Protein AF-A0A520QSL4-F1 (afdb_monomer)

Nearest PDB structures (foldseek):
  7kcz-assembly1_C  TM=4.697E-01  e=5.296E-01  Macaca mulatta
  8k7r-assembly1_A  TM=4.694E-01  e=1.885E+00  Homo sapiens

Foldseek 3Di:
DDDDDDDDDDDDDPPPPDPPPPPCPLLVVLVVCVVVVVLVVSLVSLVVVLLVLEAELQSQLVSLLSNLLSCLVPHLVSSQLSPLLSQQSPVPDDRDCSSPPNDHDPFLNHWFWDWFPLDPFIKTAIPRHRPQQFFWKWKFFDVDIDIDGDPRDIDTHGDDPRRPPIKIFTAGPSNHTRDIDTDDDPDDPDPDPDPDPPPDPDDDDDDDDDDDPPPDPCVCVVVVVVPPDDDDDPDDDDRDDGDDDDDPDDD

Radius of gyration: 27.86 Å; Cα contacts (8 Å, |Δi|>4): 329; chains: 1; bounding box: 76×44×96 Å

Sequence (251 aa):
MRVGALAALLLALPLAAAPARAQHDPIGDAEAAFAEGRHEDAEGLYRQALESGRLAPPGLARVYLRLAELAALGSTGDAARLLGFALALDPALDVPASLGPVEPPTRGVRVVLEVSDDDAPIGVRVADAPDTLVRVLEVRGRGFERTLSWDGEPREVDPPADARPIEVRALDTHGNLVAQAGRLAPEEPAPAPTPDPDLTPEPEEPAEEGTPAIESPWFWVGVGLVVVGVAVAVAFSASGTRYVLDAPVIR

Solvent-accessible surface area (backbone atoms only — not comparable to full-atom values): 15555 Å² total; per-residue (Å²): 135,84,89,89,77,90,81,82,84,77,82,80,74,80,80,74,76,70,74,71,78,70,76,80,49,53,62,59,57,15,51,51,30,43,76,72,66,40,52,70,62,14,52,54,33,42,51,51,44,50,65,63,26,74,34,47,33,74,57,45,16,52,46,29,39,52,51,11,42,60,30,41,76,81,38,54,68,60,13,24,54,28,38,27,52,11,29,19,51,38,70,83,62,83,80,61,76,82,39,63,89,52,59,73,58,95,66,22,65,39,60,41,76,46,74,46,72,85,51,87,55,27,39,39,38,73,42,50,55,46,87,75,54,55,32,32,36,39,40,37,30,53,99,39,77,48,79,43,82,46,86,80,67,75,44,77,44,78,74,62,92,73,16,63,55,54,24,40,37,35,14,24,88,48,51,22,42,60,45,75,40,73,60,64,76,77,76,74,73,74,77,73,78,75,78,67,91,80,70,72,78,75,83,77,79,81,81,78,92,70,76,79,87,80,80,48,86,62,59,56,60,64,58,55,62,74,73,71,80,78,84,86,82,85,82,83,91,66,89,74,77,85,90,76,87,82,76,86,82,81,127

Mean predicted aligned error: 16.79 Å

Structure (mmCIF, N/CA/C/O backbone):
data_AF-A0A520QSL4-F1
#
_entry.id   AF-A0A520QSL4-F1
#
loop_
_atom_site.group_PDB
_atom_site.id
_atom_site.type_symbol
_atom_site.label_atom_id
_atom_site.label_alt_id
_atom_site.label_comp_id
_atom_site.label_asym_id
_atom_site.label_entity_id
_atom_site.label_seq_id
_atom_site.pdbx_PDB_ins_code
_atom_site.Cartn_x
_atom_site.Cartn_y
_atom_site.Cartn_z
_atom_site.occupancy
_atom_site.B_iso_or_equiv
_atom_site.auth_seq_id
_atom_site.auth_comp_id
_atom_site.auth_asym_id
_atom_site.auth_atom_id
_atom_site.pdbx_PDB_model_num
ATOM 1 N N . MET A 1 1 ? -36.390 -29.627 -69.469 1.00 37.47 1 MET A N 1
ATOM 2 C CA . MET A 1 1 ? -35.047 -30.080 -69.035 1.00 37.47 1 MET A CA 1
ATOM 3 C C . MET A 1 1 ? -34.219 -28.856 -68.653 1.00 37.47 1 MET A C 1
ATOM 5 O O . MET A 1 1 ? -34.189 -27.946 -69.468 1.00 37.47 1 MET A O 1
ATOM 9 N N . ARG A 1 2 ? -33.546 -28.901 -67.480 1.00 34.38 2 ARG A N 1
ATOM 10 C CA . ARG A 1 2 ? -32.635 -27.894 -66.853 1.00 34.38 2 ARG A CA 1
ATOM 11 C C . ARG A 1 2 ? -33.381 -26.685 -66.246 1.00 34.38 2 ARG A C 1
ATOM 13 O O . ARG A 1 2 ? -33.944 -25.913 -67.000 1.00 34.38 2 ARG A O 1
ATOM 20 N N . VAL A 1 3 ? -33.666 -26.576 -64.939 1.00 37.75 3 VAL A N 1
ATOM 21 C CA . VAL A 1 3 ? -32.860 -26.559 -63.684 1.00 37.75 3 VAL A CA 1
ATOM 22 C C . VAL A 1 3 ? -31.854 -25.402 -63.601 1.00 37.75 3 VAL A C 1
ATOM 24 O O . VAL A 1 3 ? -30.920 -25.357 -64.394 1.00 37.75 3 VAL A O 1
ATOM 27 N N . GLY A 1 4 ? -32.021 -24.570 -62.559 1.00 32.19 4 GLY A N 1
ATOM 28 C CA . GLY A 1 4 ? -31.004 -23.696 -61.951 1.00 32.19 4 GLY A CA 1
ATOM 29 C C . GLY A 1 4 ? -31.289 -22.196 -62.101 1.00 32.19 4 GLY A C 1
ATOM 30 O O . GLY A 1 4 ? -31.599 -21.754 -63.195 1.00 32.19 4 GLY A O 1
ATOM 31 N N . ALA A 1 5 ? -31.169 -21.325 -61.102 1.00 37.09 5 ALA A N 1
ATOM 32 C CA . ALA A 1 5 ? -31.056 -21.418 -59.646 1.00 37.09 5 ALA A CA 1
ATOM 33 C C . ALA A 1 5 ? -31.232 -19.979 -59.109 1.00 37.09 5 ALA A C 1
ATOM 35 O O . ALA A 1 5 ? -30.857 -19.019 -59.782 1.00 37.09 5 ALA A O 1
ATOM 36 N N . LEU A 1 6 ? -31.802 -19.848 -57.907 1.00 40.06 6 LEU A N 1
ATOM 37 C CA . LEU A 1 6 ? -31.852 -18.619 -57.109 1.00 40.06 6 LEU A CA 1
ATOM 38 C C . LEU A 1 6 ? -30.446 -18.040 -56.876 1.00 40.06 6 LEU A C 1
ATOM 40 O O . LEU A 1 6 ? -29.522 -18.787 -56.566 1.00 40.06 6 LEU A O 1
ATOM 44 N N . ALA A 1 7 ? -30.336 -16.712 -56.859 1.00 37.09 7 ALA A N 1
ATOM 45 C CA . ALA A 1 7 ? -29.275 -16.011 -56.140 1.00 37.09 7 ALA A CA 1
ATOM 46 C C . ALA A 1 7 ? -29.846 -14.718 -55.537 1.00 37.09 7 ALA A C 1
ATOM 48 O O . ALA A 1 7 ? -29.717 -13.631 -56.095 1.00 37.09 7 ALA A O 1
ATOM 49 N N . ALA A 1 8 ? -30.534 -14.860 -54.401 1.00 42.25 8 ALA A N 1
ATOM 50 C CA . ALA A 1 8 ? -30.805 -13.748 -53.501 1.00 42.25 8 ALA A CA 1
ATOM 51 C C . ALA A 1 8 ? -29.520 -13.478 -52.708 1.00 42.25 8 ALA A C 1
ATOM 53 O O . ALA A 1 8 ? -29.087 -14.298 -51.900 1.00 42.25 8 ALA A O 1
ATOM 54 N N . LEU A 1 9 ? -28.880 -12.349 -53.000 1.00 35.97 9 LEU A N 1
ATOM 55 C CA . LEU A 1 9 ? -27.679 -11.876 -52.327 1.00 35.97 9 LEU A CA 1
ATOM 56 C C . LEU A 1 9 ? -28.074 -11.324 -50.945 1.00 35.97 9 LEU A C 1
ATOM 58 O O . LEU A 1 9 ? -28.428 -10.155 -50.811 1.00 35.97 9 LEU A O 1
ATOM 62 N N . LEU A 1 10 ? -28.060 -12.179 -49.922 1.00 41.31 10 LEU A N 1
ATOM 63 C CA . LEU A 1 10 ? -28.137 -11.761 -48.522 1.00 41.31 10 LEU A CA 1
ATOM 64 C C . LEU A 1 10 ? -26.779 -11.180 -48.110 1.00 41.31 10 LEU A C 1
ATOM 66 O O . LEU A 1 10 ? -25.794 -11.900 -47.955 1.00 41.31 10 LEU A O 1
ATOM 70 N N . LEU A 1 11 ? -26.743 -9.857 -47.958 1.00 41.62 11 LEU A N 1
ATOM 71 C CA . LEU A 1 11 ? -25.674 -9.114 -47.295 1.00 41.62 11 LEU A CA 1
ATOM 72 C C . LEU A 1 11 ? -25.528 -9.621 -45.853 1.00 41.62 11 LEU A C 1
ATOM 74 O O . LEU A 1 11 ? -26.335 -9.300 -44.984 1.00 41.62 11 LEU A O 1
ATOM 78 N N . ALA A 1 12 ? -24.489 -10.413 -45.604 1.00 40.31 12 ALA A N 1
ATOM 79 C CA . ALA A 1 12 ? -24.034 -10.722 -44.260 1.00 40.31 12 ALA A CA 1
ATOM 80 C C . ALA A 1 12 ? -23.387 -9.462 -43.661 1.00 40.31 12 ALA A C 1
ATOM 82 O O . ALA A 1 12 ? -22.251 -9.124 -43.991 1.00 40.31 12 ALA A O 1
ATOM 83 N N . LEU A 1 13 ? -24.114 -8.749 -42.796 1.00 44.66 13 LEU A N 1
ATOM 84 C CA . LEU A 1 13 ? -23.486 -7.840 -41.840 1.00 44.66 13 LEU A CA 1
ATOM 85 C C . LEU A 1 13 ? -22.730 -8.696 -40.813 1.00 44.66 13 LEU A C 1
ATOM 87 O O . LEU A 1 13 ? -23.370 -9.510 -40.143 1.00 44.66 13 LEU A O 1
ATOM 91 N N . PRO A 1 14 ? -21.409 -8.528 -40.628 1.00 47.19 14 PRO A N 1
ATOM 92 C CA . PRO A 1 14 ? -20.781 -9.040 -39.429 1.00 47.19 14 PRO A CA 1
ATOM 93 C C . PRO A 1 14 ? -21.320 -8.215 -38.260 1.00 47.19 14 PRO A C 1
ATOM 95 O O . PRO A 1 14 ? -21.110 -7.003 -38.178 1.00 47.19 14 PRO A O 1
ATOM 98 N N . LEU A 1 15 ? -22.052 -8.885 -37.374 1.00 48.12 15 LEU A N 1
ATOM 99 C CA . LEU A 1 15 ? -22.377 -8.395 -36.047 1.00 48.12 15 LEU A CA 1
ATOM 100 C C . LEU A 1 15 ? -21.035 -8.196 -35.329 1.00 48.12 15 LEU A C 1
ATOM 102 O O . LEU A 1 15 ? -20.465 -9.138 -34.784 1.00 48.12 15 LEU A O 1
ATOM 106 N N . ALA A 1 16 ? -20.469 -6.993 -35.428 1.00 45.97 16 ALA A N 1
ATOM 107 C CA . ALA A 1 16 ? -19.319 -6.610 -34.635 1.00 45.97 16 ALA A CA 1
ATOM 108 C C . ALA A 1 16 ? -19.765 -6.706 -33.178 1.00 45.97 16 ALA A C 1
ATOM 110 O O . ALA A 1 16 ? -20.543 -5.879 -32.700 1.00 45.97 16 ALA A O 1
ATOM 111 N N . ALA A 1 17 ? -19.321 -7.763 -32.499 1.00 49.03 17 ALA A N 1
ATOM 112 C CA . ALA A 1 17 ? -19.342 -7.826 -31.056 1.00 49.03 17 ALA A CA 1
ATOM 113 C C . ALA A 1 17 ? -18.666 -6.542 -30.572 1.00 49.03 17 ALA A C 1
ATOM 115 O O . ALA A 1 17 ? -17.469 -6.346 -30.788 1.00 49.03 17 ALA A O 1
ATOM 116 N N . ALA A 1 18 ? -19.453 -5.625 -30.009 1.00 43.31 18 ALA A N 1
ATOM 117 C CA . ALA A 1 18 ? -18.899 -4.491 -29.297 1.00 43.31 18 ALA A CA 1
ATOM 118 C C . ALA A 1 18 ? -17.889 -5.069 -28.296 1.00 43.31 18 ALA A C 1
ATOM 120 O O . ALA A 1 18 ? -18.248 -6.032 -27.606 1.00 43.31 18 ALA A O 1
ATOM 121 N N . PRO A 1 19 ? -16.640 -4.566 -28.231 1.00 45.41 19 PRO A N 1
ATOM 122 C CA . PRO A 1 19 ? -15.729 -5.030 -27.206 1.00 45.41 19 PRO A CA 1
ATOM 123 C C . PRO A 1 19 ? -16.455 -4.810 -25.885 1.00 45.41 19 PRO A C 1
ATOM 125 O O . PRO A 1 19 ? -16.905 -3.695 -25.594 1.00 45.41 19 PRO A O 1
ATOM 128 N N . ALA A 1 20 ? -16.644 -5.893 -25.127 1.00 45.12 20 ALA A N 1
ATOM 129 C CA . ALA A 1 20 ? -16.970 -5.790 -23.718 1.00 45.12 20 ALA A CA 1
ATOM 130 C C . ALA A 1 20 ? -16.042 -4.705 -23.181 1.00 45.12 20 ALA A C 1
ATOM 132 O O . ALA A 1 20 ? -14.835 -4.809 -23.401 1.00 45.12 20 ALA A O 1
ATOM 133 N N . ARG A 1 21 ? -16.601 -3.613 -22.640 1.00 40.50 21 ARG A N 1
ATOM 134 C CA . ARG A 1 21 ? -15.805 -2.520 -22.079 1.00 40.50 21 ARG A CA 1
ATOM 135 C C . ARG A 1 21 ? -14.771 -3.183 -21.187 1.00 40.50 21 ARG A C 1
ATOM 137 O O . ARG A 1 21 ? -15.156 -3.735 -20.159 1.00 40.50 21 ARG A O 1
ATOM 144 N N . ALA A 1 22 ? -13.519 -3.226 -21.641 1.00 44.69 22 ALA A N 1
ATOM 145 C CA . ALA A 1 22 ? -12.448 -3.803 -20.863 1.00 44.69 22 ALA A CA 1
ATOM 146 C C . ALA A 1 22 ? -12.505 -3.045 -19.544 1.00 44.69 22 ALA A C 1
ATOM 148 O O . ALA A 1 22 ? -12.441 -1.813 -19.540 1.00 44.69 22 ALA A O 1
ATOM 149 N N . GLN A 1 23 ? -12.776 -3.753 -18.449 1.00 48.91 23 GLN A N 1
ATOM 150 C CA . GLN A 1 23 ? -12.489 -3.200 -17.139 1.00 48.91 23 GLN A CA 1
ATOM 151 C C . GLN A 1 23 ? -11.022 -2.805 -17.223 1.00 48.91 23 GLN A C 1
ATOM 153 O O . GLN A 1 23 ? -10.168 -3.667 -17.402 1.00 48.91 23 GLN A O 1
ATOM 158 N N . HIS A 1 24 ? -10.775 -1.500 -17.274 1.00 58.03 24 HIS A N 1
ATOM 159 C CA . HIS A 1 24 ? -9.441 -0.945 -17.390 1.00 58.03 24 HIS A CA 1
ATOM 160 C C . HIS A 1 24 ? -8.726 -1.357 -16.109 1.00 58.03 24 HIS A C 1
ATOM 162 O O . HIS A 1 24 ? -9.050 -0.842 -15.038 1.00 58.03 24 HIS A O 1
ATOM 168 N N . ASP A 1 25 ? -7.881 -2.380 -16.208 1.00 80.44 25 ASP A N 1
ATOM 169 C CA . ASP A 1 25 ? -7.004 -2.820 -15.136 1.00 80.44 25 ASP A CA 1
ATOM 170 C C . ASP A 1 25 ? -5.774 -1.909 -15.194 1.00 80.44 25 ASP A C 1
ATOM 172 O O . ASP A 1 25 ? -4.900 -2.124 -16.038 1.00 80.44 25 ASP A O 1
ATOM 176 N N . PRO A 1 26 ? -5.704 -0.859 -14.354 1.00 78.81 26 PRO A N 1
ATOM 177 C CA . PRO A 1 26 ? -4.652 0.145 -14.465 1.00 78.81 26 PRO A CA 1
ATOM 178 C C . PRO A 1 26 ? -3.260 -0.453 -14.227 1.00 78.81 26 PRO A C 1
ATOM 180 O O . PRO A 1 26 ? -2.274 0.073 -14.733 1.00 78.81 26 PRO A O 1
ATOM 183 N N . ILE A 1 27 ? -3.169 -1.560 -13.478 1.00 90.62 27 ILE A N 1
ATOM 184 C CA . ILE A 1 27 ? -1.909 -2.284 -13.291 1.00 90.62 27 ILE A CA 1
ATOM 185 C C . ILE A 1 27 ? -1.584 -3.085 -14.552 1.00 90.62 27 ILE A C 1
ATOM 187 O O . ILE A 1 27 ? -0.436 -3.086 -14.983 1.00 90.62 27 ILE A O 1
ATOM 191 N N . GLY A 1 28 ? -2.577 -3.735 -15.162 1.00 93.00 28 GLY A N 1
ATOM 192 C CA . GLY A 1 28 ? -2.399 -4.507 -16.394 1.00 93.00 28 GLY A CA 1
ATOM 193 C C . GLY A 1 28 ? -1.808 -3.681 -17.539 1.00 93.00 28 GLY A C 1
ATOM 194 O O . GLY A 1 28 ? -0.861 -4.123 -18.191 1.00 93.00 28 GLY A O 1
ATOM 195 N N . ASP A 1 29 ? -2.299 -2.457 -17.735 1.00 92.94 29 ASP A N 1
ATOM 196 C CA . ASP A 1 29 ? -1.769 -1.554 -18.765 1.00 92.94 29 ASP A CA 1
ATOM 197 C C . ASP A 1 29 ? -0.337 -1.080 -18.451 1.00 92.94 29 ASP A C 1
ATOM 199 O O . ASP A 1 29 ? 0.495 -0.963 -19.356 1.00 92.94 29 ASP A O 1
ATOM 203 N N . ALA A 1 30 ? -0.019 -0.862 -17.169 1.00 95.44 30 ALA A N 1
ATOM 204 C CA . ALA A 1 30 ? 1.332 -0.517 -16.725 1.00 95.44 30 ALA A CA 1
ATOM 205 C C . ALA A 1 30 ? 2.327 -1.670 -16.953 1.00 95.44 30 ALA A C 1
ATOM 207 O O . ALA A 1 30 ? 3.415 -1.449 -17.485 1.00 95.44 30 ALA A O 1
ATOM 208 N N . GLU A 1 31 ? 1.939 -2.907 -16.618 1.00 95.06 31 GLU A N 1
ATOM 209 C CA . GLU A 1 31 ? 2.752 -4.108 -16.860 1.00 95.06 31 GLU A CA 1
ATOM 210 C C . GLU A 1 31 ? 3.005 -4.322 -18.357 1.00 95.06 31 GLU A C 1
ATOM 212 O O . GLU A 1 31 ? 4.118 -4.674 -18.749 1.00 95.06 31 GLU A O 1
ATOM 217 N N . ALA A 1 32 ? 2.001 -4.081 -19.208 1.00 95.56 32 ALA A N 1
ATOM 218 C CA . ALA A 1 32 ? 2.157 -4.185 -20.657 1.00 95.56 32 ALA A CA 1
ATOM 219 C C . ALA A 1 32 ? 3.186 -3.172 -21.186 1.00 95.56 32 ALA A C 1
ATOM 221 O O . ALA A 1 32 ? 4.108 -3.549 -21.910 1.00 95.56 32 ALA A O 1
ATOM 222 N N . ALA A 1 33 ? 3.085 -1.905 -20.770 1.00 95.69 33 ALA A N 1
ATOM 223 C CA . ALA A 1 33 ? 4.065 -0.880 -21.129 1.00 95.69 33 ALA A CA 1
ATOM 224 C C . ALA A 1 33 ? 5.479 -1.230 -20.631 1.00 95.69 33 ALA A C 1
ATOM 226 O O . ALA A 1 33 ? 6.453 -1.058 -21.366 1.00 95.69 33 ALA A O 1
ATOM 227 N N . PHE A 1 34 ? 5.593 -1.773 -19.414 1.00 94.31 34 PHE A N 1
ATOM 228 C CA . PHE A 1 34 ? 6.865 -2.217 -18.845 1.00 94.31 34 PHE A CA 1
ATOM 229 C C . PHE A 1 34 ? 7.489 -3.349 -19.673 1.00 94.31 34 PHE A C 1
ATOM 231 O O . PHE A 1 34 ? 8.657 -3.267 -20.049 1.00 94.31 34 PHE A O 1
ATOM 238 N N . ALA A 1 35 ? 6.704 -4.371 -20.023 1.00 94.44 35 ALA A N 1
ATOM 239 C CA . ALA A 1 35 ? 7.157 -5.508 -20.825 1.00 94.44 35 ALA A CA 1
ATOM 240 C C . ALA A 1 35 ? 7.586 -5.111 -22.250 1.00 94.44 35 ALA A C 1
ATOM 242 O O . ALA A 1 35 ? 8.490 -5.720 -22.821 1.00 94.44 35 ALA A O 1
ATOM 243 N N . GLU A 1 36 ? 6.970 -4.072 -22.816 1.00 96.38 36 GLU A N 1
ATOM 244 C CA . GLU A 1 36 ? 7.344 -3.483 -24.108 1.00 96.38 36 GLU A CA 1
ATOM 245 C C . GLU A 1 36 ? 8.599 -2.591 -24.032 1.00 96.38 36 GLU A C 1
ATOM 247 O O . GLU A 1 36 ? 9.057 -2.083 -25.056 1.00 96.38 36 GLU A O 1
ATOM 252 N N . GLY A 1 37 ? 9.162 -2.377 -22.837 1.00 94.50 37 GLY A N 1
ATOM 253 C CA . GLY A 1 37 ? 10.310 -1.494 -22.614 1.00 94.50 37 GLY A CA 1
ATOM 254 C C . GLY A 1 37 ? 9.962 -0.002 -22.633 1.00 94.50 37 GLY A C 1
ATOM 255 O O . GLY A 1 37 ? 10.859 0.843 -22.639 1.00 94.50 37 GLY A O 1
ATOM 256 N N . ARG A 1 38 ? 8.670 0.356 -22.623 1.00 95.88 38 ARG A N 1
ATOM 257 C CA . ARG A 1 38 ? 8.188 1.744 -22.531 1.00 95.88 38 ARG A CA 1
ATOM 258 C C . ARG A 1 38 ? 8.206 2.210 -21.076 1.00 95.88 38 ARG A C 1
ATOM 260 O O . ARG A 1 38 ? 7.169 2.430 -20.458 1.00 95.88 38 ARG A O 1
ATOM 267 N N . HIS A 1 39 ? 9.409 2.327 -20.518 1.00 94.00 39 HIS A N 1
ATOM 268 C CA . HIS A 1 39 ? 9.625 2.559 -19.088 1.00 94.00 39 HIS A CA 1
ATOM 269 C C . HIS A 1 39 ? 8.998 3.860 -18.566 1.00 94.00 39 HIS A C 1
ATOM 271 O O . HIS A 1 39 ? 8.429 3.847 -17.481 1.00 94.00 39 HIS A O 1
ATOM 277 N N . GLU A 1 40 ? 9.053 4.957 -19.328 1.00 94.12 40 GLU A N 1
ATOM 278 C CA . GLU A 1 40 ? 8.445 6.238 -18.924 1.00 94.12 40 GLU A CA 1
ATOM 279 C C . GLU A 1 40 ? 6.913 6.143 -18.842 1.00 94.12 40 GLU A C 1
ATOM 281 O O . GLU A 1 40 ? 6.313 6.567 -17.852 1.00 94.12 40 GLU A O 1
ATOM 286 N N . ASP A 1 41 ? 6.284 5.517 -19.842 1.00 95.44 41 ASP A N 1
ATOM 287 C CA . ASP A 1 41 ? 4.836 5.286 -19.854 1.00 95.44 41 ASP A CA 1
ATOM 288 C C . ASP A 1 41 ? 4.422 4.369 -18.697 1.00 95.44 41 ASP A C 1
ATOM 290 O O . ASP A 1 41 ? 3.462 4.657 -17.981 1.00 95.44 41 ASP A O 1
ATOM 294 N N . ALA A 1 42 ? 5.169 3.280 -18.486 1.00 96.31 42 ALA A N 1
ATOM 295 C CA . ALA A 1 42 ? 4.929 2.342 -17.397 1.00 96.31 42 ALA A CA 1
ATOM 296 C C . ALA A 1 42 ? 5.013 3.036 -16.033 1.00 96.31 42 ALA A C 1
ATOM 298 O O . ALA A 1 42 ? 4.124 2.877 -15.200 1.00 96.31 42 ALA A O 1
ATOM 299 N N . GLU A 1 43 ? 6.046 3.852 -15.813 1.00 95.56 43 GLU A N 1
ATOM 300 C CA . GLU A 1 43 ? 6.223 4.606 -14.574 1.00 95.56 43 GLU A CA 1
ATOM 301 C C . GLU A 1 43 ? 5.042 5.551 -14.310 1.00 95.56 43 GLU A C 1
ATOM 303 O O . GLU A 1 43 ? 4.529 5.610 -13.189 1.00 95.56 43 GLU A O 1
ATOM 308 N N . GLY A 1 44 ? 4.580 6.263 -15.344 1.00 96.12 44 GLY A N 1
ATOM 309 C CA . GLY A 1 44 ? 3.406 7.130 -15.263 1.00 96.12 44 GLY A CA 1
ATOM 310 C C . GLY A 1 44 ? 2.136 6.367 -14.880 1.00 96.12 44 GLY A C 1
ATOM 311 O O . GLY A 1 44 ? 1.411 6.790 -13.978 1.00 96.12 44 GLY A O 1
ATOM 312 N N . LEU A 1 45 ? 1.900 5.212 -15.504 1.00 96.81 45 LEU A N 1
ATOM 313 C CA . LEU A 1 45 ? 0.737 4.364 -15.227 1.00 96.81 45 LEU A CA 1
ATOM 314 C C . LEU A 1 45 ? 0.783 3.756 -13.817 1.00 96.81 45 LEU A C 1
ATOM 316 O O . LEU A 1 45 ? -0.222 3.776 -13.105 1.00 96.81 45 LEU A O 1
ATOM 320 N N . TYR A 1 46 ? 1.948 3.286 -13.362 1.00 96.69 46 TYR A N 1
ATOM 321 C CA . TYR A 1 46 ? 2.122 2.792 -11.993 1.00 96.69 46 TYR A CA 1
ATOM 322 C C . TYR A 1 46 ? 1.865 3.883 -10.947 1.00 96.69 46 TYR A C 1
ATOM 324 O O . TYR A 1 46 ? 1.190 3.628 -9.947 1.00 96.69 46 TYR A O 1
ATOM 332 N N . ARG A 1 47 ? 2.336 5.117 -11.176 1.00 96.00 47 ARG A N 1
ATOM 333 C CA . ARG A 1 47 ? 2.025 6.257 -10.294 1.00 96.00 47 ARG A CA 1
ATOM 334 C C . ARG A 1 47 ? 0.537 6.584 -10.285 1.00 96.00 47 ARG A C 1
ATOM 336 O O . ARG A 1 47 ? -0.028 6.766 -9.213 1.00 96.00 47 ARG A O 1
ATOM 343 N N . GLN A 1 48 ? -0.115 6.577 -11.443 1.00 95.81 48 GLN A N 1
ATOM 344 C CA . GLN A 1 48 ? -1.559 6.785 -11.526 1.00 95.81 48 GLN A CA 1
ATOM 345 C C . GLN A 1 48 ? -2.336 5.702 -10.757 1.00 95.81 48 GLN A C 1
ATOM 347 O O . GLN A 1 48 ? -3.342 5.996 -10.106 1.00 95.81 48 GLN A O 1
ATOM 352 N N . ALA A 1 49 ? -1.866 4.451 -10.790 1.00 95.75 49 ALA A N 1
ATOM 353 C CA . ALA A 1 49 ? -2.446 3.370 -10.002 1.00 95.75 49 ALA A CA 1
ATOM 354 C C . ALA A 1 49 ? -2.307 3.628 -8.490 1.00 95.75 49 ALA A C 1
ATOM 356 O O . ALA A 1 49 ? -3.290 3.452 -7.768 1.00 95.75 49 ALA A O 1
ATOM 357 N N . LEU A 1 50 ? -1.147 4.108 -8.016 1.00 95.44 50 LEU A N 1
ATOM 358 C CA . LEU A 1 50 ? -0.962 4.532 -6.618 1.00 95.44 50 LEU A CA 1
ATOM 359 C C . LEU A 1 50 ? -1.908 5.677 -6.247 1.00 95.44 50 LEU A C 1
ATOM 361 O O . LEU A 1 50 ? -2.629 5.589 -5.258 1.00 95.44 50 LEU A O 1
ATOM 365 N N . GLU A 1 51 ? -1.946 6.731 -7.059 1.00 95.94 51 GLU A N 1
ATOM 366 C CA . GLU A 1 51 ? -2.765 7.925 -6.822 1.00 95.94 51 GLU A CA 1
ATOM 367 C C . GLU A 1 51 ? -4.268 7.637 -6.833 1.00 95.94 51 GLU A C 1
ATOM 369 O O . GLU A 1 51 ? -5.056 8.414 -6.297 1.00 95.94 51 GLU A O 1
ATOM 374 N N . SER A 1 52 ? -4.681 6.505 -7.409 1.00 94.00 52 SER A N 1
ATOM 375 C CA . SER A 1 52 ? -6.076 6.082 -7.392 1.00 94.00 52 SER A CA 1
ATOM 376 C C . SER A 1 52 ? -6.613 5.811 -5.983 1.00 94.00 52 SER A C 1
ATOM 378 O O . SER A 1 52 ? -7.832 5.876 -5.800 1.00 94.00 52 SER A O 1
ATOM 380 N N . GLY A 1 53 ? -5.734 5.482 -5.024 1.00 92.75 53 GLY A N 1
ATOM 381 C CA . GLY A 1 53 ? -6.085 5.174 -3.634 1.00 92.75 53 GLY A CA 1
ATOM 382 C C . GLY A 1 53 ? -6.888 3.884 -3.454 1.00 92.75 53 GLY A C 1
ATOM 383 O O . GLY A 1 53 ? -7.530 3.688 -2.426 1.00 92.75 53 GLY A O 1
ATOM 384 N N . ARG A 1 54 ? -6.938 3.017 -4.474 1.00 93.00 54 ARG A N 1
ATOM 385 C CA . ARG A 1 54 ? -7.806 1.824 -4.503 1.00 93.00 54 ARG A CA 1
ATOM 386 C C . ARG A 1 54 ? -7.047 0.503 -4.429 1.00 93.00 54 ARG A C 1
ATOM 388 O O . ARG A 1 54 ? -7.663 -0.552 -4.572 1.00 93.00 54 ARG A O 1
ATOM 395 N N . LEU A 1 55 ? -5.731 0.531 -4.232 1.00 93.31 55 LEU A N 1
ATOM 396 C CA . LEU A 1 55 ? -4.929 -0.687 -4.219 1.00 93.31 55 LEU A CA 1
ATOM 397 C C . LEU A 1 55 ? -5.039 -1.420 -2.879 1.00 93.31 55 LEU A C 1
ATOM 399 O O . LEU A 1 55 ? -4.940 -0.825 -1.807 1.00 93.31 55 LEU A O 1
ATOM 403 N N . ALA A 1 56 ? -5.225 -2.737 -2.966 1.00 92.31 56 ALA A N 1
ATOM 404 C CA . ALA A 1 56 ? -5.060 -3.667 -1.853 1.00 92.31 56 ALA A CA 1
ATOM 405 C C . ALA A 1 56 ? -3.581 -4.090 -1.723 1.00 92.31 56 ALA A C 1
ATOM 407 O O . ALA A 1 56 ? -2.848 -3.980 -2.714 1.00 92.31 56 ALA A O 1
ATOM 408 N N . PRO A 1 57 ? -3.145 -4.647 -0.573 1.00 91.94 57 PRO A N 1
ATOM 409 C CA . PRO A 1 57 ? -1.731 -4.927 -0.315 1.00 91.94 57 PRO A CA 1
ATOM 410 C C . PRO A 1 57 ? -0.998 -5.705 -1.423 1.00 91.94 57 PRO A C 1
ATOM 412 O O . PRO A 1 57 ? 0.076 -5.258 -1.812 1.00 91.94 57 PRO A O 1
ATOM 415 N N . PRO A 1 58 ? -1.557 -6.773 -2.038 1.00 91.12 58 PRO A N 1
ATOM 416 C CA . PRO A 1 58 ? -0.851 -7.498 -3.102 1.00 91.12 58 PRO A CA 1
ATOM 417 C C . PRO A 1 58 ? -0.631 -6.663 -4.373 1.00 91.12 58 PRO A C 1
ATOM 419 O O . PRO A 1 58 ? 0.413 -6.751 -5.018 1.00 91.12 58 PRO A O 1
ATOM 422 N N . GLY A 1 59 ? -1.618 -5.839 -4.743 1.00 93.25 59 GLY A N 1
ATOM 423 C CA . GLY A 1 59 ? -1.509 -4.937 -5.891 1.00 93.25 59 GLY A CA 1
ATOM 424 C C . GLY A 1 59 ? -0.527 -3.804 -5.611 1.00 93.25 59 GLY A C 1
ATOM 425 O O . GLY A 1 59 ? 0.327 -3.509 -6.441 1.00 93.25 59 GLY A O 1
ATOM 426 N N . LEU A 1 60 ? -0.599 -3.229 -4.409 1.00 94.81 60 LEU A N 1
ATOM 427 C CA . LEU A 1 60 ? 0.304 -2.178 -3.954 1.00 94.81 60 LEU A CA 1
ATOM 428 C C . LEU A 1 60 ? 1.764 -2.662 -3.910 1.00 94.81 60 LEU A C 1
ATOM 430 O O . LEU A 1 60 ? 2.655 -1.965 -4.392 1.00 94.81 60 LEU A O 1
ATOM 434 N N . ALA A 1 61 ? 2.002 -3.881 -3.416 1.00 94.19 61 ALA A N 1
ATOM 435 C CA . ALA A 1 61 ? 3.328 -4.490 -3.360 1.00 94.19 61 ALA A CA 1
ATOM 436 C C . ALA A 1 61 ? 3.933 -4.669 -4.761 1.00 94.19 61 ALA A C 1
ATOM 438 O O . ALA A 1 61 ? 5.082 -4.293 -4.997 1.00 94.19 61 ALA A O 1
ATOM 439 N N . ARG A 1 62 ? 3.133 -5.162 -5.719 1.00 94.75 62 ARG A N 1
ATOM 440 C CA . ARG A 1 62 ? 3.550 -5.305 -7.122 1.00 94.75 62 ARG A CA 1
ATOM 441 C C . ARG A 1 62 ? 3.906 -3.963 -7.757 1.00 94.75 62 ARG A C 1
ATOM 443 O O . ARG A 1 62 ? 4.940 -3.857 -8.408 1.00 94.75 62 ARG A O 1
ATOM 450 N N . VAL A 1 63 ? 3.080 -2.938 -7.541 1.00 96.56 63 VAL A N 1
ATOM 451 C CA . VAL A 1 63 ? 3.335 -1.590 -8.067 1.00 96.56 63 VAL A CA 1
ATOM 452 C C . VAL A 1 63 ? 4.639 -1.019 -7.503 1.00 96.56 63 VAL A C 1
ATOM 454 O O . VAL A 1 63 ? 5.461 -0.516 -8.267 1.00 96.56 63 VAL A O 1
ATOM 457 N N . TYR A 1 64 ? 4.888 -1.148 -6.195 1.00 95.94 64 TYR A N 1
ATOM 458 C CA . TYR A 1 64 ? 6.149 -0.693 -5.604 1.00 95.94 64 TYR A CA 1
ATOM 459 C C . TYR A 1 64 ? 7.369 -1.468 -6.105 1.00 95.94 64 TYR A C 1
ATOM 461 O O . TYR A 1 64 ? 8.401 -0.847 -6.352 1.00 95.94 64 TYR A O 1
ATOM 469 N N . LEU A 1 65 ? 7.259 -2.785 -6.313 1.00 95.00 65 LEU A N 1
ATOM 470 C CA . LEU A 1 65 ? 8.346 -3.588 -6.878 1.00 95.00 65 LEU A CA 1
ATOM 471 C C . LEU A 1 65 ? 8.724 -3.101 -8.284 1.00 95.00 65 LEU A C 1
ATOM 473 O O . LEU A 1 65 ? 9.899 -2.895 -8.578 1.00 95.00 65 LEU A O 1
ATOM 477 N N . ARG A 1 66 ? 7.729 -2.839 -9.134 1.00 96.12 66 ARG A N 1
ATOM 478 C CA . ARG A 1 66 ? 7.956 -2.351 -10.501 1.00 96.12 66 ARG A CA 1
ATOM 479 C C . ARG A 1 66 ? 8.537 -0.949 -10.536 1.00 96.12 66 ARG A C 1
ATOM 481 O O . ARG A 1 66 ? 9.462 -0.681 -11.297 1.00 96.12 66 ARG A O 1
ATOM 488 N N . LEU A 1 67 ? 8.055 -0.062 -9.669 1.00 95.75 67 LEU A N 1
ATOM 489 C CA . LEU A 1 67 ? 8.658 1.258 -9.500 1.00 95.75 67 LEU A CA 1
ATOM 490 C C . LEU A 1 67 ? 10.099 1.162 -8.979 1.00 95.75 67 LEU A C 1
ATOM 492 O O . LEU A 1 67 ? 10.928 1.977 -9.373 1.00 95.75 67 LEU A O 1
ATOM 496 N N . ALA A 1 68 ? 10.423 0.173 -8.141 1.00 94.62 68 ALA A N 1
ATOM 497 C CA . ALA A 1 68 ? 11.796 -0.069 -7.708 1.00 94.62 68 ALA A CA 1
ATOM 498 C C . ALA A 1 68 ? 12.697 -0.486 -8.881 1.00 94.62 68 ALA A C 1
ATOM 500 O O . ALA A 1 68 ? 13.800 0.041 -9.010 1.00 94.62 68 ALA A O 1
ATOM 501 N N . GLU A 1 69 ? 12.224 -1.376 -9.760 1.00 94.38 69 GLU A N 1
ATOM 502 C CA . GLU A 1 69 ? 12.952 -1.778 -10.974 1.00 94.38 69 GLU A CA 1
ATOM 503 C C . GLU A 1 69 ? 13.206 -0.592 -11.907 1.00 94.38 69 GLU A C 1
ATOM 505 O O . GLU A 1 69 ? 14.327 -0.402 -12.378 1.00 94.38 69 GLU A O 1
ATOM 510 N N . LEU A 1 70 ? 12.186 0.241 -12.128 1.00 93.81 70 LEU A N 1
ATOM 511 C CA . LEU A 1 70 ? 12.307 1.455 -12.937 1.00 93.81 70 LEU A CA 1
ATOM 512 C C . LEU A 1 70 ? 13.285 2.454 -12.307 1.00 93.81 70 LEU A C 1
ATOM 514 O O . LEU A 1 70 ? 14.153 2.990 -12.995 1.00 93.81 70 LEU A O 1
ATOM 518 N N . ALA A 1 71 ? 13.199 2.662 -10.991 1.00 92.56 71 ALA A N 1
ATOM 519 C CA . ALA A 1 71 ? 14.102 3.547 -10.264 1.00 92.56 71 ALA A CA 1
ATOM 520 C C . ALA A 1 71 ? 15.555 3.050 -10.302 1.00 92.56 71 ALA A C 1
ATOM 522 O O . ALA A 1 71 ? 16.469 3.868 -10.410 1.00 92.56 71 ALA A O 1
ATOM 523 N N . ALA A 1 72 ? 15.788 1.733 -10.280 1.00 91.31 72 ALA A N 1
ATOM 524 C CA . ALA A 1 72 ? 17.129 1.146 -10.309 1.00 91.31 72 ALA A CA 1
ATOM 525 C C . ALA A 1 72 ? 17.914 1.489 -11.590 1.00 91.31 72 ALA A C 1
ATOM 527 O O . ALA A 1 72 ? 19.145 1.452 -11.577 1.00 91.31 72 ALA A O 1
ATOM 528 N N . LEU A 1 73 ? 17.227 1.894 -12.666 1.00 86.44 73 LEU A N 1
ATOM 529 C CA . LEU A 1 73 ? 17.851 2.364 -13.906 1.00 86.44 73 LEU A CA 1
ATOM 530 C C . LEU A 1 73 ? 18.571 3.716 -13.747 1.00 86.44 73 LEU A C 1
ATOM 532 O O . LEU A 1 73 ? 19.442 4.034 -14.556 1.00 86.44 73 LEU A O 1
ATOM 536 N N . GLY A 1 74 ? 18.222 4.515 -12.730 1.00 79.00 74 GLY A N 1
ATOM 537 C CA . GLY A 1 74 ? 18.776 5.860 -12.527 1.00 79.00 74 GLY A CA 1
ATOM 538 C C . GLY A 1 74 ? 19.255 6.174 -11.104 1.00 79.00 74 GLY A C 1
ATOM 539 O O . GLY A 1 74 ? 20.275 6.841 -10.947 1.00 79.00 74 GLY A O 1
ATOM 540 N N . SER A 1 75 ? 18.550 5.706 -10.068 1.00 78.50 75 SER A N 1
ATOM 541 C CA . SER A 1 75 ? 18.786 6.014 -8.647 1.00 78.50 75 SER A CA 1
ATOM 542 C C . SER A 1 75 ? 18.623 4.764 -7.777 1.00 78.50 75 SER A C 1
ATOM 544 O O . SER A 1 75 ? 17.514 4.307 -7.498 1.00 78.50 75 SER A O 1
ATOM 546 N N . THR A 1 76 ? 19.737 4.224 -7.279 1.00 76.31 76 THR A N 1
ATOM 547 C CA . THR A 1 76 ? 19.726 3.035 -6.408 1.00 76.31 76 THR A CA 1
ATOM 548 C C . THR A 1 76 ? 19.095 3.296 -5.037 1.00 76.31 76 THR A C 1
ATOM 550 O O . THR A 1 76 ? 18.537 2.379 -4.438 1.00 76.31 76 THR A O 1
ATOM 553 N N . GLY A 1 77 ? 19.139 4.538 -4.540 1.00 80.06 77 GLY A N 1
ATOM 554 C CA . GLY A 1 77 ? 18.556 4.908 -3.245 1.00 80.06 77 GLY A CA 1
ATOM 555 C C . GLY A 1 77 ? 17.026 4.877 -3.245 1.00 80.06 77 GLY A C 1
ATOM 556 O O . GLY A 1 77 ? 16.414 4.340 -2.321 1.00 80.06 77 GLY A O 1
ATOM 557 N N . ASP A 1 78 ? 16.399 5.400 -4.302 1.00 87.62 78 ASP A N 1
ATOM 558 C CA . ASP A 1 78 ? 14.943 5.332 -4.449 1.00 87.62 78 ASP A CA 1
ATOM 559 C C . ASP A 1 78 ? 14.468 3.904 -4.701 1.00 87.62 78 ASP A C 1
ATOM 561 O O . ASP A 1 78 ? 13.468 3.483 -4.118 1.00 87.62 78 ASP A O 1
ATOM 565 N N . ALA A 1 79 ? 15.225 3.139 -5.492 1.00 91.69 79 ALA A N 1
ATOM 566 C CA . ALA A 1 79 ? 14.950 1.730 -5.734 1.00 91.69 79 ALA A CA 1
ATOM 567 C C . ALA A 1 79 ? 14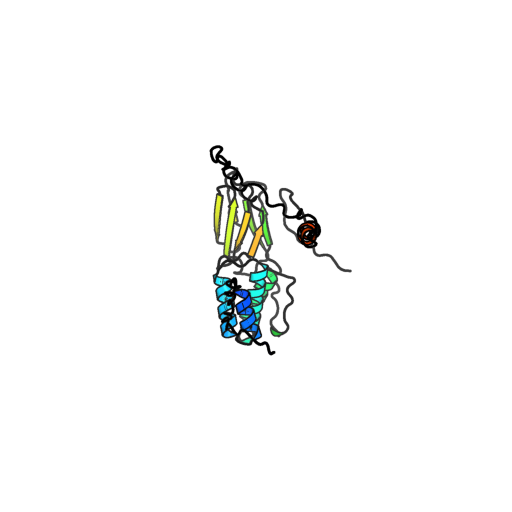.938 0.912 -4.433 1.00 91.69 79 ALA A C 1
ATOM 569 O O . ALA A 1 79 ? 13.983 0.180 -4.186 1.00 91.69 79 ALA A O 1
ATOM 570 N N . ALA A 1 80 ? 15.939 1.082 -3.561 1.00 90.62 80 ALA A N 1
ATOM 571 C CA . ALA A 1 80 ? 16.011 0.368 -2.282 1.00 90.62 80 ALA A CA 1
ATOM 572 C C . ALA A 1 80 ? 14.814 0.681 -1.370 1.00 90.62 80 ALA A C 1
ATOM 574 O O . ALA A 1 80 ? 14.232 -0.215 -0.755 1.00 90.62 80 ALA A O 1
ATOM 575 N N . ARG A 1 81 ? 14.403 1.954 -1.312 1.00 90.44 81 ARG A N 1
ATOM 576 C CA . ARG A 1 81 ? 13.233 2.383 -0.535 1.00 90.44 81 ARG A CA 1
ATOM 577 C C . ARG A 1 81 ? 11.940 1.758 -1.064 1.00 90.44 81 ARG A C 1
ATOM 579 O O . ARG A 1 81 ? 11.153 1.241 -0.276 1.00 90.44 81 ARG A O 1
ATOM 586 N N . LEU A 1 82 ? 11.725 1.796 -2.379 1.00 93.44 82 LEU A N 1
ATOM 587 C CA . LEU A 1 82 ? 10.534 1.231 -3.024 1.00 93.44 82 LEU A CA 1
ATOM 588 C C . LEU A 1 82 ? 10.486 -0.297 -2.892 1.00 93.44 82 LEU A C 1
ATOM 590 O O . LEU A 1 82 ? 9.434 -0.849 -2.572 1.00 93.44 82 LEU A O 1
ATOM 594 N N . LEU A 1 83 ? 11.631 -0.972 -3.032 1.00 92.62 83 LEU A N 1
ATOM 595 C CA . LEU A 1 83 ? 11.760 -2.403 -2.758 1.00 92.62 83 LEU A CA 1
ATOM 596 C C . LEU A 1 83 ? 11.385 -2.720 -1.305 1.00 92.62 83 LEU A C 1
ATOM 598 O O . LEU A 1 83 ? 10.681 -3.691 -1.041 1.00 92.62 83 LEU A O 1
ATOM 602 N N . GLY A 1 84 ? 11.791 -1.864 -0.367 1.00 91.12 84 GLY A N 1
ATOM 603 C CA . GLY A 1 84 ? 11.388 -1.965 1.029 1.00 91.12 84 GLY A CA 1
ATOM 604 C C . GLY A 1 84 ? 9.886 -1.911 1.254 1.00 91.12 84 GLY A C 1
ATOM 605 O O . GLY A 1 84 ? 9.357 -2.690 2.041 1.00 91.12 84 GLY A O 1
ATOM 606 N N . PHE A 1 85 ? 9.182 -1.030 0.544 1.00 93.44 85 PHE A N 1
ATOM 607 C CA . PHE A 1 85 ? 7.723 -0.966 0.620 1.00 93.44 85 PHE A CA 1
ATOM 608 C C . PHE A 1 85 ? 7.073 -2.233 0.072 1.00 93.44 85 PHE A C 1
ATOM 610 O O . PHE A 1 85 ? 6.163 -2.765 0.703 1.00 93.44 85 PHE A O 1
ATOM 617 N N . ALA A 1 86 ? 7.563 -2.741 -1.061 1.00 93.81 86 ALA A N 1
ATOM 618 C CA . ALA A 1 86 ? 7.061 -3.976 -1.650 1.00 93.81 86 ALA A CA 1
ATOM 619 C C . ALA A 1 86 ? 7.211 -5.164 -0.686 1.00 93.81 86 ALA A C 1
ATOM 621 O O . ALA A 1 86 ? 6.228 -5.843 -0.398 1.00 93.81 86 ALA A O 1
ATOM 622 N N . LEU A 1 87 ? 8.405 -5.356 -0.118 1.00 90.88 87 LEU A N 1
ATOM 623 C CA . LEU A 1 87 ? 8.689 -6.457 0.808 1.0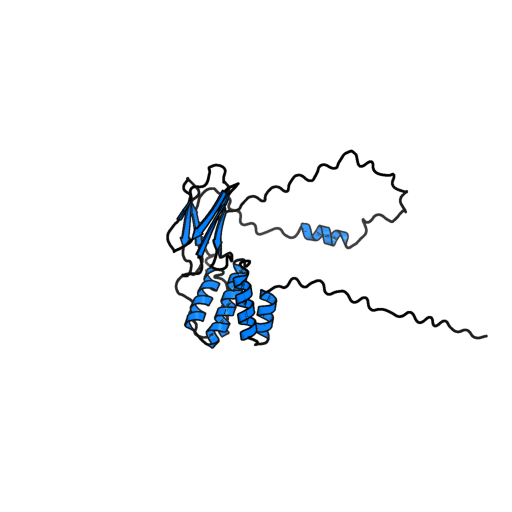0 90.88 87 LEU A CA 1
ATOM 624 C C . LEU A 1 87 ? 7.939 -6.331 2.140 1.00 90.88 87 LEU A C 1
ATOM 626 O O . LEU A 1 87 ? 7.532 -7.337 2.709 1.00 90.88 87 LEU A O 1
ATOM 630 N N . ALA A 1 88 ? 7.700 -5.111 2.627 1.00 90.25 88 ALA A N 1
ATOM 631 C CA . ALA A 1 88 ? 6.908 -4.902 3.838 1.00 90.25 88 ALA A CA 1
ATOM 632 C C . ALA A 1 88 ? 5.430 -5.292 3.666 1.00 90.25 88 ALA A C 1
ATOM 634 O O . ALA A 1 88 ? 4.764 -5.645 4.645 1.00 90.25 88 ALA A O 1
ATOM 635 N N . LEU A 1 89 ? 4.912 -5.191 2.438 1.00 90.75 89 LEU A N 1
ATOM 636 C CA . LEU A 1 89 ? 3.545 -5.568 2.076 1.00 90.75 89 LEU A CA 1
ATOM 637 C C . LEU A 1 89 ? 3.433 -7.064 1.764 1.00 90.75 89 LEU A C 1
ATOM 639 O O . LEU A 1 89 ? 2.464 -7.701 2.174 1.00 90.75 89 LEU A O 1
ATOM 643 N N . ASP A 1 90 ? 4.420 -7.616 1.060 1.00 90.38 90 ASP A N 1
ATOM 644 C CA . ASP A 1 90 ? 4.516 -9.036 0.736 1.00 90.38 90 ASP A CA 1
ATOM 645 C C . ASP A 1 90 ? 5.974 -9.525 0.876 1.00 90.38 90 ASP A C 1
ATOM 647 O O . ASP A 1 90 ? 6.783 -9.384 -0.047 1.00 90.38 90 ASP A O 1
ATOM 651 N N . PRO A 1 91 ? 6.322 -10.122 2.034 1.00 85.31 91 PRO A N 1
ATOM 652 C CA . PRO A 1 91 ? 7.682 -10.584 2.314 1.00 85.31 91 PRO A CA 1
ATOM 653 C C . PRO A 1 91 ? 8.107 -11.790 1.468 1.00 85.31 91 PRO A C 1
ATOM 655 O O . PRO A 1 91 ? 9.283 -12.150 1.472 1.00 85.31 91 PRO A O 1
ATOM 658 N N . ALA A 1 92 ? 7.158 -12.448 0.794 1.00 86.00 92 ALA A N 1
ATOM 659 C CA . ALA A 1 92 ? 7.404 -13.613 -0.046 1.00 86.00 92 ALA A CA 1
ATOM 660 C C . ALA A 1 92 ? 7.605 -13.243 -1.524 1.00 86.00 92 ALA A C 1
ATOM 662 O O . ALA A 1 92 ? 7.736 -14.143 -2.354 1.00 86.00 92 ALA A O 1
ATOM 663 N N . LEU A 1 93 ? 7.625 -11.948 -1.866 1.00 86.88 93 LEU A N 1
ATOM 664 C CA . LEU A 1 93 ? 7.868 -11.504 -3.234 1.00 86.88 93 LEU A CA 1
ATOM 665 C C . LEU A 1 93 ? 9.229 -11.969 -3.750 1.00 86.88 93 LEU A C 1
ATOM 667 O O . LEU A 1 93 ? 10.273 -11.718 -3.144 1.00 86.88 93 LEU A O 1
ATOM 671 N N . ASP A 1 94 ? 9.206 -12.556 -4.943 1.00 87.44 94 ASP A N 1
ATOM 672 C CA . ASP A 1 94 ? 10.413 -12.841 -5.703 1.00 87.44 94 ASP A CA 1
ATOM 673 C C . ASP A 1 94 ? 11.050 -11.526 -6.170 1.00 87.44 94 ASP A C 1
ATOM 675 O O . ASP A 1 94 ? 10.495 -10.798 -6.997 1.00 87.44 94 ASP A O 1
ATOM 679 N N . VAL A 1 95 ? 12.234 -11.221 -5.638 1.00 87.06 95 VAL A N 1
ATOM 680 C CA . VAL A 1 95 ? 13.002 -10.028 -6.011 1.00 87.06 95 VAL A CA 1
ATOM 681 C C . VAL A 1 95 ? 13.699 -10.284 -7.354 1.00 87.06 95 VAL A C 1
ATOM 683 O O . VAL A 1 95 ? 14.558 -11.169 -7.438 1.00 87.06 95 VAL A O 1
ATOM 686 N N . PRO A 1 96 ? 13.360 -9.543 -8.423 1.00 88.12 96 PRO A N 1
ATOM 687 C CA . PRO A 1 96 ? 13.905 -9.800 -9.746 1.00 88.12 96 PRO A CA 1
ATOM 688 C C . PRO A 1 96 ? 15.371 -9.363 -9.850 1.00 88.12 96 PRO A C 1
ATOM 690 O O . PRO A 1 96 ? 15.789 -8.342 -9.304 1.00 88.12 96 PRO A O 1
ATOM 693 N N . ALA A 1 97 ? 16.156 -10.114 -10.627 1.00 86.00 97 ALA A N 1
ATOM 694 C CA . ALA A 1 97 ? 17.579 -9.832 -10.846 1.00 86.00 97 ALA A CA 1
ATOM 695 C C . ALA A 1 97 ? 17.845 -8.486 -11.554 1.00 86.00 97 ALA A C 1
ATOM 697 O O . ALA A 1 97 ? 18.961 -7.972 -11.495 1.00 86.00 97 ALA A O 1
ATOM 698 N N . SER A 1 98 ? 16.829 -7.907 -12.207 1.00 84.69 98 SER A N 1
ATOM 699 C CA . SER A 1 98 ? 16.856 -6.579 -12.840 1.00 84.69 98 SER A CA 1
ATOM 700 C C . SER A 1 98 ? 17.186 -5.450 -11.859 1.00 84.69 98 SER A C 1
ATOM 702 O O . SER A 1 98 ? 17.756 -4.444 -12.274 1.00 84.69 98 SER A O 1
ATOM 704 N N . LEU A 1 99 ? 16.906 -5.628 -10.564 1.00 85.38 99 LEU A N 1
ATOM 705 C CA . LEU A 1 99 ? 17.266 -4.672 -9.511 1.00 85.38 99 LEU A CA 1
ATOM 706 C C . LEU A 1 99 ? 18.781 -4.588 -9.259 1.00 85.38 99 LEU A C 1
ATOM 708 O O . LEU A 1 99 ? 19.247 -3.650 -8.613 1.00 85.38 99 LEU A O 1
ATOM 712 N N . GLY A 1 100 ? 19.571 -5.534 -9.777 1.00 82.81 100 GLY A N 1
ATOM 713 C CA . GLY A 1 100 ? 21.029 -5.496 -9.693 1.00 82.81 100 GLY A CA 1
ATOM 714 C C . GLY A 1 100 ? 21.539 -5.432 -8.242 1.00 82.81 100 GLY A C 1
ATOM 715 O O . GLY A 1 100 ? 21.137 -6.262 -7.429 1.00 82.81 100 GLY A O 1
ATOM 716 N N . PRO A 1 101 ? 22.442 -4.491 -7.893 1.00 79.31 101 PRO A N 1
ATOM 717 C CA . PRO A 1 101 ? 23.054 -4.404 -6.565 1.00 79.31 101 PRO A CA 1
ATOM 718 C C . PRO A 1 101 ? 22.186 -3.675 -5.524 1.00 79.31 101 PRO A C 1
ATOM 720 O O . PRO A 1 101 ? 22.706 -3.279 -4.483 1.00 79.31 101 PRO A O 1
ATOM 723 N N . VAL A 1 102 ? 20.903 -3.419 -5.800 1.00 82.81 102 VAL A N 1
ATOM 724 C CA . VAL A 1 102 ? 20.001 -2.789 -4.827 1.00 82.81 102 VAL A CA 1
ATOM 725 C C . VAL A 1 102 ? 19.835 -3.727 -3.631 1.00 82.81 102 VAL A C 1
ATOM 727 O O . VAL A 1 102 ? 19.218 -4.786 -3.732 1.00 82.81 102 VAL A O 1
ATOM 730 N N . GLU A 1 103 ? 20.409 -3.344 -2.492 1.00 75.56 103 GLU A N 1
ATOM 731 C CA . GLU A 1 103 ? 20.269 -4.105 -1.255 1.00 75.56 103 GLU A CA 1
ATOM 732 C C . GLU A 1 103 ? 18.850 -3.927 -0.691 1.00 75.56 103 GLU A C 1
ATOM 734 O O . GLU A 1 103 ? 18.364 -2.793 -0.590 1.00 75.56 103 GLU A O 1
ATOM 739 N N . PRO A 1 104 ? 18.168 -5.019 -0.301 1.00 71.00 104 PRO A N 1
ATOM 740 C CA . PRO A 1 104 ? 16.904 -4.907 0.407 1.00 71.00 104 PRO A CA 1
ATOM 741 C C . PRO A 1 104 ? 17.139 -4.241 1.769 1.00 71.00 104 PRO A C 1
ATOM 743 O O . PRO A 1 104 ? 18.206 -4.400 2.373 1.00 71.00 104 PRO A O 1
ATOM 746 N N . PRO A 1 105 ? 16.156 -3.502 2.299 1.00 68.69 105 PRO A N 1
ATOM 747 C CA . PRO A 1 105 ? 16.314 -2.894 3.608 1.00 68.69 105 PRO A CA 1
ATOM 748 C C . PRO A 1 105 ? 16.444 -3.958 4.703 1.00 68.69 105 PRO A C 1
ATOM 750 O O . PRO A 1 105 ? 15.803 -5.006 4.688 1.00 68.69 105 PRO A O 1
ATOM 753 N N . THR A 1 106 ? 17.260 -3.646 5.707 1.00 58.38 106 THR A N 1
ATOM 754 C CA . THR A 1 106 ? 17.513 -4.510 6.873 1.00 58.38 106 THR A CA 1
ATOM 755 C C . THR A 1 106 ? 16.419 -4.431 7.944 1.00 58.38 106 THR A C 1
ATOM 757 O O . THR A 1 106 ? 16.420 -5.222 8.887 1.00 58.38 106 THR A O 1
ATOM 760 N N . ARG A 1 107 ? 15.488 -3.476 7.823 1.00 53.28 107 ARG A N 1
ATOM 761 C CA . ARG A 1 107 ? 14.321 -3.275 8.697 1.00 53.28 107 ARG A CA 1
ATOM 762 C C . ARG A 1 107 ? 13.070 -3.078 7.852 1.00 53.28 107 ARG A C 1
ATOM 764 O O . ARG A 1 107 ? 13.158 -2.589 6.732 1.00 53.28 107 ARG A O 1
ATOM 771 N N . GLY A 1 108 ? 11.915 -3.396 8.427 1.00 56.34 108 GLY A N 1
ATOM 772 C CA . GLY A 1 108 ? 10.637 -3.264 7.735 1.00 56.34 108 GLY A CA 1
ATOM 773 C C . GLY A 1 108 ? 10.254 -4.503 6.934 1.00 56.34 108 GLY A C 1
ATOM 774 O O . GLY A 1 108 ? 9.776 -4.385 5.815 1.00 56.34 108 GLY A O 1
ATOM 775 N N . VAL A 1 109 ? 10.507 -5.697 7.482 1.00 64.50 109 VAL A N 1
ATOM 776 C CA . VAL A 1 109 ? 10.231 -6.965 6.784 1.00 64.50 109 VAL A CA 1
ATOM 777 C C . VAL A 1 109 ? 8.728 -7.177 6.607 1.00 64.50 109 VAL A C 1
ATOM 779 O O . VAL A 1 109 ? 8.332 -7.907 5.712 1.00 64.50 109 VAL A O 1
ATOM 782 N N . ARG A 1 110 ? 7.885 -6.558 7.446 1.00 77.31 110 ARG A N 1
ATOM 783 C CA . ARG A 1 110 ? 6.431 -6.706 7.384 1.00 77.31 110 ARG A CA 1
ATOM 784 C C . ARG A 1 110 ? 5.715 -5.618 8.174 1.00 77.31 110 ARG A C 1
ATOM 786 O O . ARG A 1 110 ? 6.043 -5.407 9.334 1.00 77.31 110 ARG A O 1
ATOM 793 N N . VAL A 1 111 ? 4.670 -5.018 7.608 1.00 82.06 111 VAL A N 1
ATOM 794 C CA . VAL A 1 111 ? 3.789 -4.118 8.370 1.00 82.06 111 VAL A CA 1
ATOM 795 C C . VAL A 1 111 ? 2.932 -4.922 9.351 1.00 82.06 111 VAL A C 1
ATOM 797 O O . VAL A 1 111 ? 2.156 -5.789 8.942 1.00 82.06 111 VAL A O 1
ATOM 800 N N . VAL A 1 112 ? 3.039 -4.616 10.645 1.00 83.00 112 VAL A N 1
ATOM 801 C CA . VAL A 1 112 ? 2.223 -5.233 11.701 1.00 83.00 112 VAL A CA 1
ATOM 802 C C . VAL A 1 112 ? 1.286 -4.187 12.294 1.00 83.00 112 VAL A C 1
ATOM 804 O O . VAL A 1 112 ? 1.731 -3.191 12.858 1.00 83.00 112 VAL A O 1
ATOM 807 N N . LEU A 1 113 ? -0.022 -4.419 12.169 1.00 83.81 113 LEU A N 1
ATOM 808 C CA . LEU A 1 113 ? -1.053 -3.589 12.787 1.00 83.81 113 LEU A CA 1
ATOM 809 C C . LEU A 1 113 ? -1.525 -4.253 14.085 1.00 83.81 113 LEU A C 1
ATOM 811 O O . LEU A 1 113 ? -2.152 -5.312 14.066 1.00 83.81 113 LEU A O 1
ATOM 815 N N . GLU A 1 114 ? -1.205 -3.625 15.209 1.00 83.12 114 GLU A N 1
ATOM 816 C CA . GLU A 1 114 ? -1.580 -4.068 16.547 1.00 83.12 114 GLU A CA 1
ATOM 817 C C . GLU A 1 114 ? -2.776 -3.248 17.034 1.00 83.12 114 GLU A C 1
ATOM 819 O O . GLU A 1 114 ? -2.719 -2.017 17.088 1.00 83.12 114 GLU A O 1
ATOM 824 N N . VAL A 1 115 ? -3.860 -3.938 17.391 1.00 82.69 115 VAL A N 1
ATOM 825 C CA . VAL A 1 115 ? -5.080 -3.331 17.933 1.00 82.69 115 VAL A CA 1
ATOM 826 C C . VAL A 1 115 ? -5.413 -4.021 19.249 1.00 82.69 115 VAL A C 1
ATOM 828 O O . VAL A 1 115 ? -5.560 -5.241 19.287 1.00 82.69 115 VAL A O 1
ATOM 831 N N . SER A 1 116 ? -5.505 -3.236 20.318 1.00 81.25 116 SER A N 1
ATOM 832 C CA . SER A 1 116 ? -5.910 -3.678 21.651 1.00 81.25 116 SER A CA 1
ATOM 833 C C . SER A 1 116 ? -7.312 -3.156 21.922 1.00 81.25 116 SER A C 1
ATOM 835 O O . SER A 1 116 ? -7.461 -1.984 22.260 1.00 81.25 116 SER A O 1
ATOM 837 N N . ASP A 1 117 ? -8.326 -4.004 21.746 1.00 72.19 117 ASP A N 1
ATOM 838 C CA . ASP A 1 117 ? -9.737 -3.652 21.939 1.00 72.19 117 ASP A CA 1
ATOM 839 C C . ASP A 1 117 ? -10.345 -4.233 23.226 1.00 72.19 117 ASP A C 1
ATOM 841 O O . ASP A 1 117 ? -11.564 -4.204 23.388 1.00 72.19 117 ASP A O 1
ATOM 845 N N . ASP A 1 118 ? -9.531 -4.748 24.149 1.00 67.62 118 ASP A N 1
ATOM 846 C CA . ASP A 1 118 ? -10.020 -5.391 25.376 1.00 67.62 118 ASP A CA 1
ATOM 847 C C . ASP A 1 118 ? -10.789 -4.411 26.285 1.00 67.62 118 ASP A C 1
ATOM 849 O O . ASP A 1 118 ? -11.827 -4.770 26.835 1.00 67.62 118 ASP A O 1
ATOM 853 N N . ASP A 1 119 ? -10.355 -3.147 26.339 1.00 63.84 119 ASP A N 1
ATOM 854 C CA . ASP A 1 119 ? -10.977 -2.050 27.089 1.00 63.84 119 ASP A CA 1
ATOM 855 C C . ASP A 1 119 ? -10.994 -0.752 26.255 1.00 63.84 119 ASP A C 1
ATOM 857 O O . ASP A 1 119 ? -10.284 -0.629 25.256 1.00 63.84 119 ASP A O 1
ATOM 861 N N . ALA A 1 120 ? -11.822 0.223 26.647 1.00 72.00 120 ALA A N 1
ATOM 862 C CA . ALA A 1 120 ? -11.760 1.584 26.107 1.00 72.00 120 ALA A CA 1
ATOM 863 C C . ALA A 1 120 ? -10.800 2.436 26.968 1.00 72.00 120 ALA A C 1
ATOM 865 O O . ALA A 1 120 ? -10.945 2.431 28.195 1.00 72.00 120 ALA A O 1
ATOM 866 N N . PRO A 1 121 ? -9.846 3.177 26.373 1.00 81.69 121 PRO A N 1
ATOM 867 C CA . PRO A 1 121 ? -9.659 3.405 24.939 1.00 81.69 121 PRO A CA 1
ATOM 868 C C . PRO A 1 121 ? -8.944 2.253 24.212 1.00 81.69 121 PRO A C 1
ATOM 870 O O . PRO A 1 121 ? -8.067 1.590 24.759 1.00 81.69 121 PRO A O 1
ATOM 873 N N . ILE A 1 122 ? -9.276 2.078 22.932 1.00 82.62 122 ILE A N 1
ATOM 874 C CA . ILE A 1 12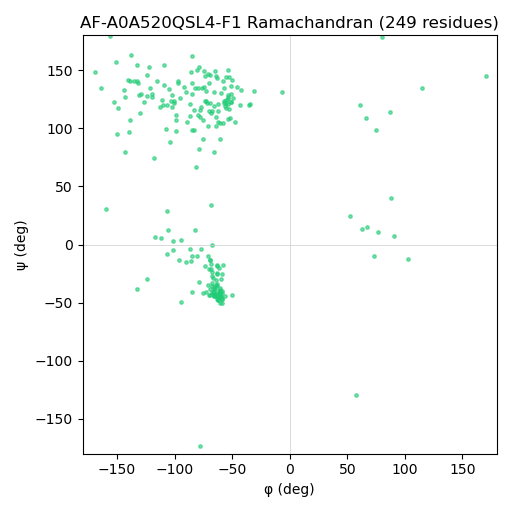2 ? -8.614 1.133 22.032 1.00 82.62 122 ILE A CA 1
ATOM 875 C C . ILE A 1 122 ? -7.231 1.665 21.669 1.00 82.62 122 ILE A C 1
ATOM 877 O O . ILE A 1 122 ? -7.100 2.758 21.109 1.00 82.62 122 ILE A O 1
ATOM 881 N N . GLY A 1 123 ? -6.205 0.861 21.938 1.00 83.19 123 GLY A N 1
ATOM 882 C CA . GLY A 1 123 ? -4.834 1.139 21.523 1.00 83.19 123 GLY A CA 1
ATOM 883 C C . GLY A 1 123 ? -4.579 0.659 20.097 1.00 83.19 123 GLY A C 1
ATOM 884 O O . GLY A 1 123 ? -4.852 -0.496 19.775 1.00 83.19 123 GLY A O 1
ATOM 885 N N . VAL A 1 124 ? -4.027 1.527 19.251 1.00 86.88 124 VAL A N 1
ATOM 886 C CA . VAL A 1 124 ? -3.641 1.225 17.868 1.00 86.88 124 VAL A CA 1
ATOM 887 C C . VAL A 1 124 ? -2.166 1.550 17.663 1.00 86.88 124 VAL A C 1
ATOM 889 O O . VAL A 1 124 ? -1.712 2.667 17.930 1.00 86.88 124 VAL A O 1
ATOM 892 N N . ARG A 1 125 ? -1.408 0.582 17.149 1.00 88.44 125 ARG A N 1
ATOM 893 C CA . ARG A 1 125 ? 0.016 0.734 16.844 1.00 88.44 125 ARG A CA 1
ATOM 894 C C . ARG A 1 125 ? 0.360 0.070 15.516 1.00 88.44 125 ARG A C 1
ATOM 896 O O . ARG A 1 125 ? -0.111 -1.022 15.221 1.00 88.44 125 ARG A O 1
ATOM 903 N N . VAL A 1 126 ? 1.232 0.714 14.744 1.00 86.81 126 VAL A N 1
ATOM 904 C CA . VAL A 1 126 ? 1.880 0.110 13.577 1.00 86.81 126 VAL A CA 1
ATOM 905 C C . VAL A 1 126 ? 3.334 -0.179 13.928 1.00 86.81 126 VAL A C 1
ATOM 907 O O . VAL A 1 126 ? 4.081 0.734 14.280 1.00 86.81 126 VAL A O 1
ATOM 910 N N . ALA A 1 127 ? 3.731 -1.444 13.859 1.00 84.88 127 ALA A N 1
ATOM 911 C CA . ALA A 1 127 ? 5.097 -1.897 14.076 1.00 84.88 127 ALA A CA 1
ATOM 912 C C . ALA A 1 127 ? 5.726 -2.367 12.759 1.00 84.88 127 ALA A C 1
ATOM 914 O O . ALA A 1 127 ? 5.021 -2.754 11.825 1.00 84.88 127 ALA A O 1
ATOM 915 N N . ASP A 1 128 ? 7.058 -2.293 12.697 1.00 82.12 128 ASP A N 1
ATOM 916 C CA . ASP A 1 128 ? 7.882 -2.791 11.589 1.00 82.12 128 ASP A CA 1
ATOM 917 C C . ASP A 1 128 ? 7.467 -2.289 10.193 1.00 82.12 128 ASP A C 1
ATOM 919 O O . ASP A 1 128 ? 7.777 -2.901 9.175 1.00 82.12 128 ASP A O 1
ATOM 923 N N . ALA A 1 129 ? 6.795 -1.139 10.122 1.00 82.62 129 ALA A N 1
ATOM 924 C CA . ALA A 1 129 ? 6.513 -0.475 8.861 1.00 82.62 129 ALA A CA 1
ATOM 925 C C . ALA A 1 129 ? 7.726 0.354 8.419 1.00 82.62 129 ALA A C 1
ATOM 927 O O . ALA A 1 129 ? 8.277 1.099 9.235 1.00 82.62 129 ALA A O 1
ATOM 928 N N . PRO A 1 130 ? 8.124 0.282 7.137 1.00 87.12 130 PRO A N 1
ATOM 929 C CA . PRO A 1 130 ? 9.037 1.249 6.558 1.00 87.12 130 PRO A CA 1
ATOM 930 C C . PRO A 1 130 ? 8.546 2.678 6.779 1.00 87.12 130 PRO A C 1
ATOM 932 O O . PRO A 1 130 ? 7.343 2.960 6.693 1.00 87.12 130 PRO A O 1
ATOM 935 N N . ASP A 1 131 ? 9.493 3.588 6.998 1.00 84.06 131 ASP A N 1
ATOM 936 C CA . ASP A 1 131 ? 9.192 5.006 7.124 1.00 84.06 131 ASP A CA 1
ATOM 937 C C . ASP A 1 131 ? 8.350 5.458 5.936 1.00 84.06 131 ASP A C 1
ATOM 939 O O . ASP A 1 131 ? 8.636 5.144 4.780 1.00 84.06 131 ASP A O 1
ATOM 943 N N . THR A 1 132 ? 7.322 6.250 6.225 1.00 87.62 132 THR A N 1
ATOM 944 C CA . THR A 1 132 ? 6.437 6.879 5.238 1.00 87.62 132 THR A CA 1
ATOM 945 C C . THR A 1 132 ? 5.435 5.982 4.517 1.00 87.62 132 THR A C 1
ATOM 947 O O . THR A 1 132 ? 4.530 6.535 3.891 1.00 87.62 132 THR A O 1
ATOM 950 N N . LEU A 1 133 ? 5.527 4.654 4.655 1.00 91.44 133 LEU A N 1
ATOM 951 C CA . LEU A 1 133 ? 4.585 3.734 4.015 1.00 91.44 133 LEU A CA 1
ATOM 952 C C . LEU A 1 133 ? 3.165 3.883 4.577 1.00 91.44 133 LEU A C 1
ATOM 954 O O . LEU A 1 133 ? 2.209 3.922 3.814 1.00 91.44 133 LEU A O 1
ATOM 958 N N . VAL A 1 134 ? 3.026 4.007 5.901 1.00 92.88 134 VAL A N 1
ATOM 959 C CA . VAL A 1 134 ? 1.736 4.271 6.559 1.00 92.88 134 VAL A CA 1
ATOM 960 C C . VAL A 1 134 ? 1.646 5.739 6.949 1.00 92.88 134 VAL A C 1
ATOM 962 O O . VAL A 1 134 ? 2.541 6.270 7.610 1.00 92.88 134 VAL A O 1
ATOM 965 N N . ARG A 1 135 ? 0.545 6.389 6.562 1.00 94.94 135 ARG A N 1
ATOM 966 C CA . ARG A 1 135 ? 0.260 7.803 6.846 1.00 94.94 135 ARG A CA 1
ATOM 967 C C . ARG A 1 135 ? -1.052 8.032 7.559 1.00 94.94 135 ARG A C 1
ATOM 969 O O . ARG A 1 135 ? -1.161 9.003 8.307 1.00 94.94 135 ARG A O 1
ATOM 976 N N . VAL A 1 136 ? -2.027 7.163 7.339 1.00 95.56 136 VAL A N 1
ATOM 977 C CA . VAL A 1 136 ? -3.375 7.336 7.868 1.00 95.56 136 VAL A CA 1
ATOM 978 C C . VAL A 1 136 ? -3.833 6.042 8.523 1.00 95.56 136 VAL A C 1
ATOM 980 O O . VAL A 1 136 ? -3.592 4.952 8.009 1.00 95.56 136 VAL A O 1
ATOM 983 N N . LEU A 1 137 ? -4.492 6.173 9.669 1.00 94.50 137 LEU A N 1
ATOM 984 C CA . LEU A 1 137 ? -5.257 5.114 10.306 1.00 94.50 137 LEU A CA 1
ATOM 985 C C . LEU A 1 137 ? -6.738 5.476 10.231 1.00 94.50 137 LEU A C 1
ATOM 987 O O . LEU A 1 137 ? -7.143 6.539 10.700 1.00 94.50 137 LEU A O 1
ATOM 991 N N . GLU A 1 138 ? -7.544 4.586 9.673 1.00 95.12 138 GLU A N 1
ATOM 992 C CA . GLU A 1 138 ? -9.001 4.652 9.751 1.00 95.12 138 GLU A CA 1
ATOM 993 C C . GLU A 1 138 ? -9.483 3.632 10.776 1.00 95.12 138 GLU A C 1
ATOM 995 O O . GLU A 1 138 ? -9.198 2.444 10.651 1.00 95.12 138 GLU A O 1
ATOM 1000 N N . VAL A 1 139 ? -10.223 4.090 11.781 1.00 92.62 139 VAL A N 1
ATOM 1001 C CA . VAL A 1 139 ? -10.889 3.246 12.773 1.00 92.62 139 VAL A CA 1
ATOM 1002 C C . VAL A 1 139 ? -12.385 3.334 12.529 1.00 92.62 139 VAL A C 1
ATOM 1004 O O . VAL A 1 139 ? -12.965 4.418 12.585 1.00 92.62 139 VAL A O 1
ATOM 1007 N N . ARG A 1 140 ? -13.009 2.198 12.242 1.00 92.38 140 ARG A N 1
ATOM 1008 C CA . ARG A 1 140 ? -14.418 2.092 11.868 1.00 92.38 140 ARG A CA 1
ATOM 1009 C C . ARG A 1 140 ? -15.139 1.137 12.804 1.00 92.38 140 ARG A C 1
ATOM 1011 O O . ARG A 1 140 ? -14.576 0.149 13.256 1.00 92.38 140 ARG A O 1
ATOM 1018 N N . GLY A 1 141 ? -16.395 1.444 13.070 1.00 88.38 141 GLY A N 1
ATOM 1019 C CA . GLY A 1 141 ? -17.307 0.687 13.907 1.00 88.38 141 GLY A CA 1
ATOM 1020 C C . GLY A 1 141 ? -18.754 0.983 13.520 1.00 88.38 141 GLY A C 1
ATOM 1021 O O . GLY A 1 141 ? -19.026 1.788 12.627 1.00 88.38 141 GLY A O 1
ATOM 1022 N N . ARG A 1 142 ? -19.714 0.358 14.198 1.00 87.06 142 ARG A N 1
ATOM 1023 C CA . ARG A 1 142 ? -21.141 0.656 14.010 1.00 87.06 142 ARG A CA 1
ATOM 1024 C C . ARG A 1 142 ? -21.430 2.109 14.388 1.00 87.06 142 ARG A C 1
ATOM 1026 O O . ARG A 1 142 ? -21.261 2.493 15.538 1.00 87.06 142 ARG A O 1
ATOM 1033 N N . GLY A 1 143 ? -21.832 2.923 13.41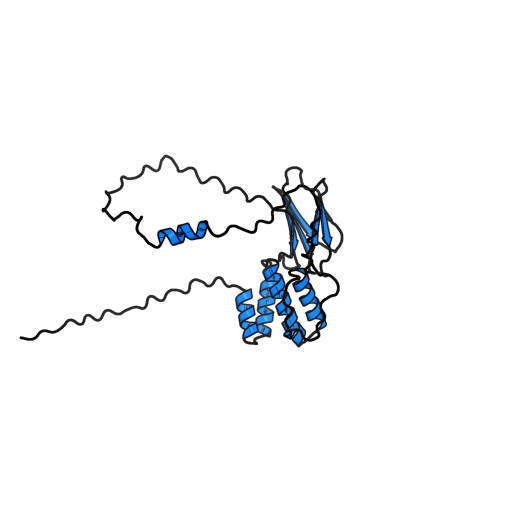1 1.00 87.62 143 GLY A N 1
ATOM 1034 C CA . GLY A 1 143 ? -22.106 4.350 13.627 1.00 87.62 143 GLY A CA 1
ATOM 1035 C C . GLY A 1 143 ? -20.889 5.173 14.075 1.00 87.62 143 GLY A C 1
ATOM 1036 O O . GLY A 1 143 ? -21.057 6.304 14.523 1.00 87.62 143 GLY A O 1
ATOM 1037 N N . PHE A 1 144 ? -19.676 4.623 13.961 1.00 89.19 144 PHE A N 1
ATOM 1038 C CA . PHE A 1 144 ? -18.438 5.259 14.397 1.00 89.19 144 PHE A CA 1
ATOM 1039 C C . PHE A 1 144 ? -17.389 5.185 13.292 1.00 89.19 144 PHE A C 1
ATOM 1041 O O . PHE A 1 144 ? -17.082 4.115 12.774 1.00 89.19 144 PHE A O 1
ATOM 1048 N N . GLU A 1 145 ? -16.797 6.324 12.962 1.00 93.75 145 GLU A N 1
ATOM 1049 C CA . GLU A 1 145 ? -15.680 6.408 12.032 1.00 93.75 145 GLU A CA 1
ATOM 1050 C C . GLU A 1 145 ? -14.734 7.505 12.504 1.00 93.75 145 GLU A C 1
ATOM 1052 O O . GLU A 1 145 ? -15.158 8.606 12.869 1.00 93.75 145 GLU A O 1
ATOM 1057 N N . ARG A 1 146 ? -13.440 7.194 12.535 1.00 93.81 146 ARG A N 1
ATOM 1058 C CA . ARG A 1 146 ? -12.403 8.134 12.935 1.00 93.81 146 ARG A CA 1
ATOM 1059 C C . ARG A 1 146 ? -11.152 7.946 12.098 1.00 93.81 146 ARG A C 1
ATOM 1061 O O . ARG A 1 146 ? -10.585 6.861 12.048 1.00 93.81 146 ARG A O 1
ATOM 1068 N N . THR A 1 147 ? -10.691 9.039 11.508 1.00 96.25 147 THR A N 1
ATOM 1069 C CA . THR A 1 147 ? -9.453 9.094 10.729 1.00 96.25 147 THR A CA 1
ATOM 1070 C C . THR A 1 147 ? -8.372 9.797 11.541 1.00 96.25 147 THR A C 1
ATOM 1072 O O . THR A 1 147 ? -8.617 10.845 12.142 1.00 96.25 147 THR A O 1
ATOM 1075 N N . LEU A 1 148 ? -7.175 9.220 11.578 1.00 93.56 148 LEU A N 1
ATOM 1076 C CA . LEU A 1 148 ? -6.034 9.713 12.343 1.00 93.56 148 LEU A CA 1
ATOM 1077 C C . LEU A 1 148 ? -4.789 9.732 11.463 1.00 93.56 148 LEU A C 1
ATOM 1079 O O . LEU A 1 148 ? -4.534 8.788 10.721 1.00 93.56 148 LEU A O 1
ATOM 1083 N N . SER A 1 149 ? -3.967 10.767 11.602 1.00 93.88 149 SER A N 1
ATOM 1084 C CA . SER A 1 149 ? -2.633 10.774 11.003 1.00 93.88 149 SER A CA 1
ATOM 1085 C C . SER A 1 149 ? -1.680 9.896 11.817 1.00 93.88 149 SER A C 1
ATOM 1087 O O . SER A 1 149 ? -1.628 9.986 13.051 1.00 93.88 149 SER A O 1
ATOM 1089 N N . TRP A 1 150 ? -0.895 9.076 11.125 1.00 91.44 150 TRP A N 1
ATOM 1090 C CA . TRP A 1 150 ? 0.154 8.248 11.709 1.00 91.44 150 TRP A CA 1
ATOM 1091 C C . TRP A 1 150 ? 1.528 8.886 11.500 1.00 91.44 150 TRP A C 1
ATOM 1093 O O . TRP A 1 150 ? 1.952 9.141 10.372 1.00 91.44 150 TRP A O 1
ATOM 1103 N N . ASP A 1 151 ? 2.221 9.136 12.605 1.00 89.50 151 ASP A N 1
ATOM 1104 C CA . ASP A 1 151 ? 3.559 9.734 12.677 1.00 89.50 151 ASP A CA 1
ATOM 1105 C C . ASP A 1 151 ? 4.601 8.783 13.292 1.00 89.50 151 ASP A C 1
ATOM 1107 O O . ASP A 1 151 ? 5.749 9.178 13.475 1.00 89.50 151 ASP A O 1
ATOM 1111 N N . GLY A 1 152 ? 4.221 7.528 13.562 1.00 86.00 152 GLY A N 1
ATOM 1112 C CA . GLY A 1 152 ? 5.071 6.513 14.194 1.00 86.00 152 GLY A CA 1
ATOM 1113 C C . GLY A 1 152 ? 4.760 6.266 15.671 1.00 86.00 152 GLY A C 1
ATOM 1114 O O . GLY A 1 152 ? 5.212 5.259 16.216 1.00 86.00 152 GLY A O 1
ATOM 1115 N N . GLU A 1 153 ? 3.960 7.126 16.307 1.00 88.00 153 GLU A N 1
ATOM 1116 C CA . GLU A 1 153 ? 3.607 6.992 17.720 1.00 88.00 153 GLU A CA 1
ATOM 1117 C C . GLU A 1 153 ? 2.251 6.298 17.920 1.00 88.00 153 GLU A C 1
ATOM 1119 O O . GLU A 1 153 ? 1.303 6.593 17.186 1.00 88.00 153 GLU A O 1
ATOM 1124 N N . PRO A 1 154 ? 2.112 5.414 18.932 1.00 87.88 154 PRO A N 1
ATOM 1125 C CA . PRO A 1 154 ? 0.843 4.770 19.263 1.00 87.88 154 PRO A CA 1
ATOM 1126 C C . PRO A 1 154 ? -0.315 5.765 19.398 1.00 87.88 154 PRO A C 1
ATOM 1128 O O . PRO A 1 154 ? -0.164 6.866 19.933 1.00 87.88 154 PRO A O 1
ATOM 1131 N N . ARG A 1 155 ? -1.494 5.360 18.925 1.00 89.50 155 ARG A N 1
ATOM 1132 C CA . ARG A 1 155 ? -2.721 6.155 18.994 1.00 89.50 155 ARG A CA 1
ATOM 1133 C C . ARG A 1 155 ? -3.742 5.467 19.881 1.00 89.50 155 ARG A C 1
ATOM 1135 O O . ARG A 1 155 ? -3.913 4.256 19.810 1.00 89.50 155 ARG A O 1
ATOM 1142 N N . GLU A 1 156 ? -4.457 6.261 20.662 1.00 89.06 156 GLU A N 1
ATOM 1143 C CA . GLU A 1 156 ? -5.605 5.805 21.437 1.00 89.06 156 GLU A CA 1
ATOM 1144 C C . GLU A 1 156 ? -6.888 6.365 20.834 1.00 89.06 156 GLU A C 1
ATOM 1146 O O . GLU A 1 156 ? -6.961 7.535 20.437 1.00 89.06 156 GLU A O 1
ATOM 1151 N N . VAL A 1 157 ? -7.904 5.514 20.753 1.00 87.06 157 VAL A N 1
ATOM 1152 C CA . VAL A 1 157 ? -9.221 5.866 20.236 1.00 87.06 157 VAL A CA 1
ATOM 1153 C C . VAL A 1 157 ? -10.269 5.436 21.235 1.00 87.06 157 VAL A C 1
ATOM 1155 O O . VAL A 1 157 ? -10.287 4.291 21.660 1.00 87.06 157 VAL A O 1
ATOM 1158 N N . ASP A 1 158 ? -11.166 6.351 21.575 1.00 90.06 158 ASP A N 1
ATOM 1159 C CA . ASP A 1 158 ? -12.290 6.085 22.466 1.00 90.06 158 ASP A CA 1
ATOM 1160 C C . ASP A 1 158 ? -13.580 5.965 21.638 1.00 90.06 158 ASP A C 1
ATOM 1162 O O . ASP A 1 158 ? -14.202 6.986 21.317 1.00 90.06 158 ASP A O 1
ATOM 1166 N N . PRO A 1 159 ? -13.925 4.760 21.142 1.00 85.25 159 PRO A N 1
ATOM 1167 C CA . PRO A 1 159 ? -15.171 4.548 20.426 1.00 85.25 159 PRO A CA 1
ATOM 1168 C C . PRO A 1 159 ? -16.357 4.416 21.399 1.00 85.25 159 PRO A C 1
ATOM 1170 O O . PRO A 1 159 ? -16.196 3.927 22.518 1.00 85.25 159 PRO A O 1
ATOM 1173 N N . PRO A 1 160 ? -17.580 4.762 20.962 1.00 85.81 160 PRO A N 1
ATOM 1174 C CA . PRO A 1 160 ? -18.805 4.442 21.689 1.00 85.81 160 PRO A CA 1
ATOM 1175 C C . PRO A 1 160 ? -18.914 2.946 22.022 1.00 85.81 160 PRO A C 1
ATOM 1177 O O . PRO A 1 160 ? -18.451 2.092 21.264 1.00 85.81 160 PRO A O 1
ATOM 1180 N N . ALA A 1 161 ? -19.577 2.606 23.130 1.00 82.50 161 ALA A N 1
ATOM 1181 C CA . ALA A 1 161 ? -19.717 1.215 23.575 1.00 82.50 161 ALA A CA 1
ATOM 1182 C C . ALA A 1 161 ? -20.437 0.312 22.549 1.00 82.50 161 ALA A C 1
ATOM 1184 O O . ALA A 1 161 ? -20.158 -0.884 22.465 1.00 82.50 161 ALA A O 1
ATOM 1185 N N . ASP A 1 162 ? -21.342 0.882 21.754 1.00 85.38 162 ASP A N 1
ATOM 1186 C CA . ASP A 1 162 ? -22.115 0.218 20.703 1.00 85.38 162 ASP A CA 1
ATOM 1187 C C . ASP A 1 162 ? -21.403 0.172 19.341 1.00 85.38 162 ASP A C 1
ATOM 1189 O O . ASP A 1 162 ? -21.886 -0.493 18.424 1.00 85.38 162 ASP A O 1
ATOM 1193 N N . ALA A 1 163 ? -20.224 0.792 19.214 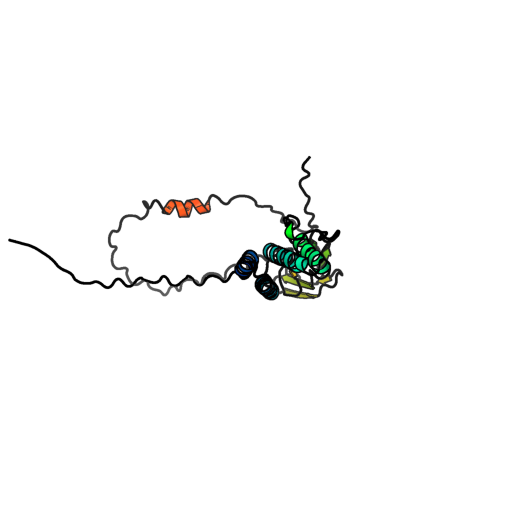1.00 85.00 163 ALA A N 1
ATOM 1194 C CA . ALA A 1 163 ? -19.467 0.847 17.965 1.00 85.00 163 ALA A CA 1
ATOM 1195 C C . ALA A 1 163 ? -18.845 -0.495 17.548 1.00 85.00 163 ALA A C 1
ATOM 1197 O O . ALA A 1 163 ? -18.348 -0.621 16.431 1.00 85.00 163 ALA A O 1
ATOM 1198 N N . ARG A 1 164 ? -18.850 -1.516 18.410 1.00 83.56 164 ARG A N 1
ATOM 1199 C CA . ARG A 1 164 ? -18.262 -2.825 18.089 1.00 83.56 164 ARG A CA 1
ATOM 1200 C C . ARG A 1 164 ? -19.108 -3.594 17.053 1.00 83.56 164 ARG A C 1
ATOM 1202 O O . ARG A 1 164 ? -20.339 -3.518 17.093 1.00 83.56 164 ARG A O 1
ATOM 1209 N N . PRO A 1 165 ? -18.492 -4.401 16.165 1.00 85.38 165 PRO A N 1
ATOM 1210 C CA . PRO A 1 165 ? -17.056 -4.688 16.053 1.00 85.38 165 PRO A CA 1
ATOM 1211 C C . PRO A 1 165 ? -16.262 -3.525 15.446 1.00 85.38 165 PRO A C 1
ATOM 1213 O O . PRO A 1 165 ? -16.787 -2.783 14.620 1.00 85.38 165 PRO A O 1
ATOM 1216 N N . ILE A 1 166 ? -14.998 -3.397 15.858 1.00 84.94 166 ILE A N 1
ATOM 1217 C CA . ILE A 1 166 ? -14.076 -2.379 15.351 1.00 84.94 166 ILE A CA 1
ATOM 1218 C C . ILE A 1 166 ? -13.199 -2.968 14.248 1.00 84.94 166 ILE A C 1
ATOM 1220 O O . ILE A 1 166 ? -12.706 -4.093 14.342 1.00 84.94 166 ILE A O 1
ATOM 1224 N N . GLU A 1 167 ? -12.995 -2.177 13.210 1.00 89.62 167 GLU A N 1
ATOM 1225 C CA . GLU A 1 167 ? -12.061 -2.426 12.129 1.00 89.62 167 GLU A CA 1
ATOM 1226 C C . GLU A 1 167 ? -11.064 -1.273 12.065 1.00 89.62 167 GLU A C 1
ATOM 1228 O O . GLU A 1 167 ? -11.441 -0.103 12.133 1.00 89.62 167 GLU A O 1
ATOM 1233 N N . VAL A 1 168 ? -9.785 -1.601 11.924 1.00 91.06 168 VAL A N 1
ATOM 1234 C CA . VAL A 1 168 ? -8.713 -0.625 11.759 1.00 91.06 168 VAL A CA 1
ATOM 1235 C C . VAL A 1 168 ? -8.020 -0.875 10.430 1.00 91.06 168 VAL A C 1
ATOM 1237 O O . VAL A 1 168 ? -7.609 -1.997 10.135 1.00 91.06 168 VAL A O 1
ATOM 1240 N N . ARG A 1 169 ? -7.863 0.179 9.634 1.00 93.94 169 ARG A N 1
ATOM 1241 C CA . ARG A 1 169 ? -7.168 0.156 8.346 1.00 93.94 169 ARG A CA 1
ATOM 1242 C C . ARG A 1 169 ? -5.988 1.114 8.400 1.00 93.94 169 ARG A C 1
ATOM 1244 O O . ARG A 1 169 ? -6.152 2.282 8.738 1.00 93.94 169 ARG A O 1
ATOM 1251 N N . ALA A 1 170 ? -4.809 0.619 8.054 1.00 94.12 170 ALA A N 1
ATOM 1252 C CA . ALA A 1 170 ? -3.620 1.423 7.830 1.00 94.12 170 ALA A CA 1
ATOM 1253 C C . ALA A 1 170 ? -3.491 1.720 6.336 1.00 94.12 170 ALA A C 1
ATOM 1255 O O . ALA A 1 170 ? -3.497 0.794 5.520 1.00 94.12 170 ALA A O 1
ATOM 1256 N N . LEU A 1 171 ? -3.378 3.000 5.992 1.00 96.12 171 LEU A N 1
ATOM 1257 C CA . LEU A 1 171 ? -3.338 3.490 4.620 1.00 96.12 171 LEU A CA 1
ATOM 1258 C C . LEU A 1 171 ? -2.058 4.283 4.337 1.00 96.12 171 LEU A C 1
ATOM 1260 O O . LEU A 1 171 ? -1.482 4.905 5.239 1.00 96.12 171 LEU A O 1
ATOM 1264 N N . ASP A 1 172 ? -1.643 4.286 3.072 1.00 95.00 172 ASP A N 1
ATOM 1265 C CA . ASP A 1 172 ? -0.551 5.126 2.579 1.00 95.00 172 ASP A CA 1
ATOM 1266 C C . ASP A 1 172 ? -0.990 6.590 2.365 1.00 95.00 172 ASP A C 1
ATOM 1268 O O . ASP A 1 172 ? -2.096 7.001 2.723 1.00 95.00 172 ASP A O 1
ATOM 1272 N N . THR A 1 173 ? -0.110 7.413 1.788 1.00 94.94 173 THR A N 1
ATOM 1273 C CA . THR A 1 173 ? -0.414 8.829 1.517 1.00 94.94 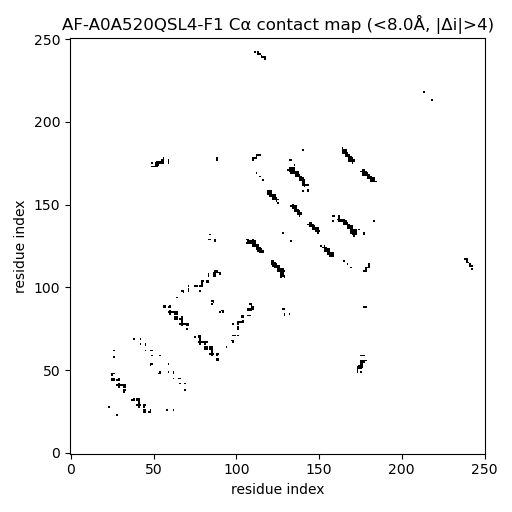173 THR A CA 1
ATOM 1274 C C . THR A 1 173 ? -1.480 9.055 0.440 1.00 94.94 173 THR A C 1
ATOM 1276 O O . THR A 1 173 ? -1.992 10.169 0.336 1.00 94.94 173 THR A O 1
ATOM 1279 N N . HIS A 1 174 ? -1.773 8.045 -0.379 1.00 95.31 174 HIS A N 1
ATOM 1280 C CA . HIS A 1 174 ? -2.741 8.102 -1.472 1.00 95.31 174 HIS A CA 1
ATOM 1281 C C . HIS A 1 174 ? -4.074 7.432 -1.097 1.00 95.31 174 HIS A C 1
ATOM 1283 O O . HIS A 1 174 ? -5.026 7.496 -1.869 1.00 95.31 174 HIS A O 1
ATOM 1289 N N . GLY A 1 175 ? -4.162 6.817 0.087 1.00 95.19 175 GLY A N 1
ATOM 1290 C CA . GLY A 1 175 ? -5.340 6.094 0.564 1.00 95.19 175 GLY A CA 1
ATOM 1291 C C . GLY A 1 175 ? -5.352 4.604 0.207 1.00 95.19 175 GLY A C 1
ATOM 1292 O O . GLY A 1 175 ? -6.352 3.935 0.462 1.00 95.19 175 GLY A O 1
ATOM 1293 N N . ASN A 1 176 ? -4.264 4.058 -0.347 1.00 96.00 176 ASN A N 1
ATOM 1294 C CA . ASN A 1 176 ? -4.155 2.624 -0.613 1.00 96.00 176 ASN A CA 1
ATOM 1295 C C . ASN A 1 176 ? -4.053 1.838 0.692 1.00 96.00 176 ASN A C 1
ATOM 1297 O O . ASN A 1 176 ? -3.434 2.284 1.660 1.00 96.00 176 ASN A O 1
ATOM 1301 N N . LEU A 1 177 ? -4.632 0.638 0.705 1.00 94.31 177 LEU A N 1
ATOM 1302 C CA . LEU A 1 177 ? -4.641 -0.218 1.881 1.00 94.31 177 LEU A CA 1
ATOM 1303 C C . LEU A 1 177 ? -3.279 -0.894 2.063 1.00 94.31 177 LEU A C 1
ATOM 1305 O O . LEU A 1 177 ? -2.863 -1.697 1.230 1.00 94.31 177 LEU A O 1
ATOM 1309 N N . VAL A 1 178 ? -2.631 -0.609 3.192 1.00 93.50 178 VAL A N 1
ATOM 1310 C CA . VAL A 1 178 ? -1.353 -1.212 3.595 1.00 93.50 178 VAL A CA 1
ATOM 1311 C C . VAL A 1 178 ? -1.588 -2.421 4.497 1.00 93.50 178 VAL A C 1
ATOM 1313 O O . VAL A 1 178 ? -1.044 -3.494 4.254 1.00 93.50 178 VAL A O 1
ATOM 1316 N N . ALA A 1 179 ? -2.415 -2.264 5.532 1.00 90.69 179 ALA A N 1
ATOM 1317 C CA . ALA A 1 179 ? -2.755 -3.335 6.466 1.00 90.69 179 ALA A CA 1
ATOM 1318 C C . ALA A 1 179 ? -4.159 -3.134 7.047 1.00 90.69 179 ALA A C 1
ATOM 1320 O O . ALA A 1 179 ? -4.674 -2.018 7.093 1.00 90.69 179 ALA A O 1
ATOM 1321 N N . GLN A 1 180 ? -4.775 -4.218 7.510 1.00 91.31 180 GLN A N 1
ATOM 1322 C CA . GLN A 1 180 ? -6.114 -4.211 8.094 1.00 91.31 180 GLN A CA 1
ATOM 1323 C C . GLN A 1 180 ? -6.160 -5.159 9.293 1.00 91.31 180 GLN A C 1
ATOM 1325 O O . GLN A 1 180 ? -5.567 -6.237 9.254 1.00 91.31 180 GLN A O 1
ATOM 1330 N N . ALA A 1 181 ? -6.876 -4.758 10.340 1.00 86.62 181 ALA A N 1
ATOM 1331 C CA . ALA A 1 181 ? -7.141 -5.560 11.525 1.00 86.62 181 ALA A CA 1
ATOM 1332 C C . ALA A 1 181 ? -8.622 -5.449 11.910 1.00 86.62 181 ALA A C 1
ATOM 1334 O O . ALA A 1 181 ? -9.216 -4.374 11.828 1.00 86.62 181 ALA A O 1
ATOM 1335 N N . GLY A 1 182 ? -9.213 -6.562 12.344 1.00 77.94 182 GLY A N 1
ATOM 1336 C CA . GLY A 1 182 ? -10.654 -6.661 12.586 1.00 77.94 182 GLY A CA 1
ATOM 1337 C C . GLY A 1 182 ? -11.467 -6.880 11.305 1.00 77.94 182 GLY A C 1
ATOM 1338 O O . GLY A 1 182 ? -10.926 -6.984 10.204 1.00 77.94 182 GLY A O 1
ATOM 1339 N N . ARG A 1 183 ? -12.787 -7.010 11.459 1.00 66.44 183 ARG A N 1
ATOM 1340 C CA . ARG A 1 183 ? -13.739 -7.152 10.349 1.00 66.44 183 ARG A CA 1
ATOM 1341 C C . ARG A 1 183 ? -15.092 -6.599 10.781 1.00 66.44 183 ARG A C 1
ATOM 1343 O O . ARG A 1 183 ? -15.676 -7.101 11.743 1.00 66.44 183 ARG A O 1
ATOM 1350 N N . LEU A 1 184 ? -15.621 -5.624 10.048 1.00 61.59 184 LEU A N 1
ATOM 1351 C CA . LEU A 1 184 ? -17.035 -5.275 10.151 1.00 61.59 184 LEU A CA 1
ATOM 1352 C C . LEU A 1 184 ? -17.880 -6.451 9.640 1.00 61.59 184 LEU A C 1
ATOM 1354 O O . LEU A 1 184 ? -17.611 -7.010 8.573 1.00 61.59 184 LEU A O 1
ATOM 1358 N N . ALA A 1 185 ? -18.891 -6.864 10.410 1.00 52.62 185 ALA A N 1
ATOM 1359 C CA . ALA A 1 185 ? -19.883 -7.804 9.898 1.00 52.62 185 ALA A CA 1
ATOM 1360 C C . ALA A 1 185 ? -20.519 -7.184 8.640 1.00 52.62 185 ALA A C 1
ATOM 1362 O O . ALA A 1 185 ? -20.828 -5.990 8.684 1.00 52.62 185 ALA A O 1
ATOM 1363 N N . PRO A 1 186 ? -20.687 -7.939 7.537 1.00 55.69 186 PRO A N 1
ATOM 1364 C CA . PRO A 1 186 ? -21.379 -7.417 6.369 1.00 55.69 186 PRO A CA 1
ATOM 1365 C C . PRO A 1 186 ? -22.740 -6.899 6.823 1.00 55.69 186 PRO A C 1
ATOM 1367 O O . PRO A 1 186 ? -23.463 -7.603 7.529 1.00 55.69 186 PRO A O 1
ATOM 1370 N N . GLU A 1 187 ? -23.032 -5.645 6.483 1.00 47.41 187 GLU A N 1
ATOM 1371 C CA . GLU A 1 187 ? -24.338 -5.043 6.714 1.00 47.41 187 GLU A CA 1
ATOM 1372 C C . GLU A 1 187 ? -25.372 -5.986 6.101 1.00 47.41 187 GLU A C 1
ATOM 1374 O O . GLU A 1 187 ? -25.289 -6.317 4.915 1.00 47.41 187 GLU A O 1
ATOM 1379 N N . GLU A 1 188 ? -26.243 -6.539 6.948 1.00 42.72 188 GLU A N 1
ATOM 1380 C CA . GLU A 1 188 ? -27.250 -7.502 6.522 1.00 42.72 188 GLU A CA 1
ATOM 1381 C C . GLU A 1 188 ? -28.025 -6.846 5.375 1.00 42.72 188 GLU A C 1
ATOM 1383 O O . GLU A 1 188 ? -28.516 -5.725 5.558 1.00 42.72 188 GLU A O 1
ATOM 1388 N N . PRO A 1 189 ? -28.047 -7.450 4.169 1.00 43.69 189 PRO A N 1
ATOM 1389 C CA . PRO A 1 189 ? -28.692 -6.828 3.027 1.00 43.69 189 PRO A CA 1
ATOM 1390 C C . PRO A 1 189 ? -30.111 -6.477 3.447 1.00 43.69 189 PRO A C 1
ATOM 1392 O O . PRO A 1 189 ? -30.803 -7.325 4.017 1.00 43.69 189 PRO A O 1
ATOM 1395 N N . ALA A 1 190 ? -30.501 -5.217 3.220 1.00 46.78 190 ALA A N 1
ATOM 1396 C CA . ALA A 1 190 ? -31.830 -4.731 3.563 1.00 46.78 190 ALA A CA 1
ATOM 1397 C C . ALA A 1 190 ? -32.861 -5.797 3.166 1.00 46.78 190 ALA A C 1
ATOM 1399 O O . ALA A 1 190 ? -32.739 -6.344 2.060 1.00 46.78 190 ALA A O 1
ATOM 1400 N N . PRO A 1 191 ? -33.818 -6.142 4.052 1.00 47.84 191 PRO A N 1
ATOM 1401 C CA . PRO A 1 191 ? -34.795 -7.174 3.750 1.00 47.84 191 PRO A CA 1
ATOM 1402 C C . PRO A 1 191 ? -35.384 -6.861 2.380 1.00 47.84 191 PRO A C 1
ATOM 1404 O O . PRO A 1 191 ? -35.789 -5.721 2.130 1.00 47.84 191 PRO A O 1
ATOM 1407 N N . ALA A 1 192 ? -35.336 -7.848 1.478 1.00 48.34 192 ALA A N 1
ATOM 1408 C CA . ALA A 1 192 ? -35.892 -7.703 0.142 1.00 48.34 192 ALA A CA 1
ATOM 1409 C C . ALA A 1 192 ? -37.286 -7.071 0.273 1.00 48.34 192 ALA A C 1
ATOM 1411 O O . ALA A 1 192 ? -38.020 -7.466 1.188 1.00 48.34 192 ALA A O 1
ATOM 1412 N N . PRO A 1 193 ? -37.640 -6.077 -0.565 1.00 54.47 193 PRO A N 1
ATOM 1413 C CA . PRO A 1 193 ? -38.952 -5.458 -0.483 1.00 54.47 193 PRO A CA 1
ATOM 1414 C C . PRO A 1 193 ? -39.995 -6.571 -0.490 1.00 54.47 193 PRO A C 1
ATOM 1416 O O . PRO A 1 193 ? -39.989 -7.420 -1.385 1.00 54.47 193 PRO A O 1
ATOM 1419 N N . THR A 1 194 ? -40.825 -6.615 0.555 1.00 48.66 194 THR A N 1
ATOM 1420 C CA . THR A 1 194 ? -41.923 -7.572 0.651 1.00 48.66 194 THR A CA 1
ATOM 1421 C C . THR A 1 194 ? -42.714 -7.467 -0.652 1.00 48.66 194 THR A C 1
ATOM 1423 O O . THR A 1 194 ? -43.119 -6.350 -0.986 1.00 48.66 194 THR A O 1
ATOM 1426 N N . PRO A 1 195 ? -42.885 -8.555 -1.424 1.00 47.50 195 PRO A N 1
ATOM 1427 C CA . PRO A 1 195 ? -43.667 -8.492 -2.647 1.00 47.50 195 PRO A CA 1
ATOM 1428 C C . PRO A 1 195 ? -45.054 -7.955 -2.299 1.00 47.50 195 PRO A C 1
ATOM 1430 O O . PRO A 1 195 ? -45.713 -8.465 -1.390 1.00 47.50 195 PRO A O 1
ATOM 1433 N N . ASP A 1 196 ? -45.436 -6.878 -2.981 1.00 47.69 196 ASP A N 1
ATOM 1434 C CA . ASP A 1 196 ? -46.724 -6.221 -2.808 1.00 47.69 196 ASP A CA 1
ATOM 1435 C C . ASP A 1 196 ? -47.825 -7.266 -3.072 1.00 47.69 196 ASP A C 1
ATOM 1437 O O . ASP A 1 196 ? -47.840 -7.858 -4.158 1.00 47.69 196 ASP A O 1
ATOM 1441 N N . PRO A 1 197 ? -48.736 -7.546 -2.122 1.00 52.47 197 PRO A N 1
ATOM 1442 C CA . PRO A 1 197 ? -49.776 -8.561 -2.298 1.00 52.47 197 PRO A CA 1
ATOM 1443 C C . PRO A 1 197 ? -50.819 -8.190 -3.369 1.00 52.47 197 PRO A C 1
ATOM 1445 O O . PRO A 1 197 ? -51.731 -8.976 -3.611 1.00 52.47 197 PRO A O 1
ATOM 1448 N N . ASP A 1 198 ? -50.690 -7.018 -4.001 1.00 44.16 198 ASP A N 1
ATOM 1449 C CA . ASP A 1 198 ? -51.633 -6.480 -4.988 1.00 44.16 198 ASP A CA 1
ATOM 1450 C C . ASP A 1 198 ? -51.176 -6.649 -6.451 1.00 44.16 198 ASP A C 1
ATOM 1452 O O . ASP A 1 198 ? -51.879 -6.259 -7.386 1.00 44.16 198 ASP A O 1
ATOM 1456 N N . LEU A 1 199 ? -50.029 -7.298 -6.693 1.00 43.75 199 LEU A N 1
ATOM 1457 C CA . LEU A 1 199 ? -49.712 -7.822 -8.023 1.00 43.75 199 LEU A CA 1
ATOM 1458 C C . LEU A 1 199 ? -50.484 -9.125 -8.231 1.00 43.75 199 LEU A C 1
ATOM 1460 O O . LEU A 1 199 ? -49.975 -10.229 -8.045 1.00 43.75 199 LEU A O 1
ATOM 1464 N N . THR A 1 200 ? -51.750 -8.974 -8.610 1.00 45.28 200 THR A N 1
ATOM 1465 C CA . THR A 1 200 ? -52.554 -10.068 -9.157 1.00 45.28 200 THR A CA 1
ATOM 1466 C C . THR A 1 200 ? -51.795 -10.633 -10.367 1.00 45.28 200 THR A C 1
ATOM 1468 O O . THR A 1 200 ? -51.540 -9.870 -11.301 1.00 45.28 200 THR A O 1
ATOM 1471 N N . PRO A 1 201 ? -51.389 -11.915 -10.385 1.00 45.69 201 PRO A N 1
ATOM 1472 C CA . PRO A 1 201 ? -50.785 -12.489 -11.578 1.00 45.69 201 PRO A CA 1
ATOM 1473 C C . PRO A 1 201 ? -51.857 -12.530 -12.670 1.00 45.69 201 PRO A C 1
ATOM 1475 O O . PRO A 1 201 ? -52.908 -13.151 -12.488 1.00 45.69 201 PRO A O 1
ATOM 1478 N N . GLU A 1 202 ? -51.629 -11.836 -13.788 1.00 47.41 202 GLU A N 1
ATOM 1479 C CA . GLU A 1 202 ? -52.431 -12.072 -14.988 1.00 47.41 202 GLU A CA 1
ATOM 1480 C C . GLU A 1 202 ? -52.308 -13.555 -15.383 1.00 47.41 202 GLU A C 1
ATOM 1482 O O . GLU A 1 202 ? -51.232 -14.141 -15.228 1.00 47.41 202 GLU A O 1
ATOM 1487 N N . PRO A 1 203 ? -53.401 -14.194 -15.835 1.00 47.06 203 PRO A N 1
ATOM 1488 C CA . PRO A 1 203 ? -53.406 -15.619 -16.124 1.00 47.06 203 PRO A CA 1
ATOM 1489 C C . PRO A 1 203 ? -52.417 -15.951 -17.247 1.00 47.06 203 PRO A C 1
ATOM 1491 O O . PRO A 1 203 ? -52.537 -15.448 -18.362 1.00 47.06 203 PRO A O 1
ATOM 1494 N N . GLU A 1 204 ? -51.460 -16.823 -16.927 1.00 51.59 204 GLU A N 1
ATOM 1495 C CA . GLU A 1 204 ? -50.535 -17.452 -17.868 1.00 51.59 204 GLU A CA 1
ATOM 1496 C C . GLU A 1 204 ? -51.311 -18.138 -19.007 1.00 51.59 204 GLU A C 1
ATOM 1498 O O . GLU A 1 204 ? -52.179 -18.986 -18.772 1.00 51.59 204 GLU A O 1
ATOM 1503 N N . GLU A 1 205 ? -50.989 -17.786 -20.254 1.00 45.22 205 GLU A N 1
ATOM 1504 C CA . GLU A 1 205 ? -51.368 -18.582 -21.424 1.00 45.22 205 GLU A CA 1
ATOM 1505 C C . GLU A 1 205 ? -50.690 -19.969 -21.352 1.00 45.22 205 GLU A C 1
ATOM 1507 O O . GLU A 1 205 ? -49.565 -20.085 -20.858 1.00 45.22 205 GLU A O 1
ATOM 1512 N N . PRO A 1 206 ? -51.361 -21.049 -21.793 1.00 44.88 206 PRO A N 1
ATOM 1513 C CA . PRO A 1 206 ? -50.957 -22.407 -21.460 1.00 44.88 206 PRO A CA 1
ATOM 1514 C C . PRO A 1 206 ? -49.657 -22.827 -22.153 1.00 44.88 206 PRO A C 1
ATOM 1516 O O . PRO A 1 206 ? -49.447 -22.586 -23.339 1.00 44.88 206 PRO A O 1
ATOM 1519 N N . ALA A 1 207 ? -48.838 -23.523 -21.367 1.00 47.75 207 ALA A N 1
ATOM 1520 C CA . ALA A 1 207 ? -47.583 -24.176 -21.706 1.00 47.75 207 ALA A CA 1
ATOM 1521 C C . ALA A 1 207 ? -47.538 -24.796 -23.115 1.00 47.75 207 ALA A C 1
ATOM 1523 O O . ALA A 1 207 ? -48.254 -25.757 -23.404 1.00 47.75 207 ALA A O 1
ATOM 1524 N N . GLU A 1 208 ? -46.602 -24.326 -23.946 1.00 45.75 208 GLU A N 1
ATOM 1525 C CA . GLU A 1 208 ? -46.032 -25.184 -24.980 1.00 45.75 208 GLU A CA 1
ATOM 1526 C C . GLU A 1 208 ? -45.078 -26.185 -24.320 1.00 45.75 208 GLU A C 1
ATOM 1528 O O . GLU A 1 208 ? -44.143 -25.845 -23.592 1.00 45.75 208 GLU A O 1
ATOM 1533 N N . GLU A 1 209 ? -45.382 -27.449 -24.570 1.00 50.12 209 GLU A N 1
ATOM 1534 C CA . GLU A 1 209 ? -44.760 -28.660 -24.061 1.00 50.12 209 GLU A CA 1
ATOM 1535 C C . GLU A 1 209 ? -43.312 -28.785 -24.580 1.00 50.12 209 GLU A C 1
ATOM 1537 O O . GLU A 1 209 ? -43.014 -29.481 -25.548 1.00 50.12 209 GLU A O 1
ATOM 1542 N N . GLY A 1 210 ? -42.388 -28.060 -23.948 1.00 42.78 210 GLY A N 1
ATOM 1543 C CA . GLY A 1 210 ? -40.947 -28.172 -24.155 1.00 42.78 210 GLY A CA 1
ATOM 1544 C C . GLY A 1 210 ? -40.313 -29.026 -23.059 1.00 42.78 210 GLY A C 1
ATOM 1545 O O . GLY A 1 210 ? -40.202 -28.587 -21.922 1.00 42.78 210 GLY A O 1
ATOM 1546 N N . THR A 1 211 ? -39.923 -30.250 -23.419 1.00 43.28 211 THR A N 1
ATOM 1547 C CA . THR A 1 211 ? -39.083 -31.234 -22.697 1.00 43.28 211 THR A CA 1
ATOM 1548 C C . THR A 1 211 ? -38.410 -30.777 -21.383 1.00 43.28 211 THR A C 1
ATOM 1550 O O . THR A 1 211 ? -37.698 -29.772 -21.384 1.00 43.28 211 THR A O 1
ATOM 1553 N N . PRO A 1 212 ? -38.518 -31.555 -20.282 1.00 43.62 212 PRO A N 1
ATOM 1554 C CA . PRO A 1 212 ? -37.942 -31.199 -18.985 1.00 43.62 212 PRO A CA 1
ATOM 1555 C C . PRO A 1 212 ? -36.430 -30.965 -19.093 1.00 43.62 212 PRO A C 1
ATOM 1557 O O . PRO A 1 212 ? -35.677 -31.847 -19.503 1.00 43.62 212 PRO A O 1
ATOM 1560 N N . ALA A 1 213 ? -35.985 -29.776 -18.679 1.00 47.16 213 ALA A N 1
ATOM 1561 C CA . ALA A 1 213 ? -34.600 -29.293 -18.697 1.00 47.16 213 ALA A CA 1
ATOM 1562 C C . ALA A 1 213 ? -33.659 -30.018 -17.702 1.00 47.16 213 ALA A C 1
ATOM 1564 O O . ALA A 1 213 ? -32.756 -29.416 -17.128 1.00 47.16 213 ALA A O 1
ATOM 1565 N N . ILE A 1 214 ? -33.881 -31.314 -17.475 1.00 45.94 214 ILE A N 1
ATOM 1566 C CA . ILE A 1 214 ? -33.120 -32.169 -16.555 1.00 45.94 214 ILE A CA 1
ATOM 1567 C C . ILE A 1 214 ? -32.031 -32.956 -17.315 1.00 45.94 214 ILE A C 1
ATOM 1569 O O . ILE A 1 214 ? -31.088 -33.454 -16.708 1.00 45.94 214 ILE A O 1
ATOM 1573 N N . GLU A 1 215 ? -32.077 -32.987 -18.652 1.00 44.09 215 GLU A N 1
ATOM 1574 C CA . GLU A 1 215 ? -31.103 -33.700 -19.498 1.00 44.09 215 GLU A CA 1
ATOM 1575 C C . GLU A 1 215 ? -30.120 -32.777 -20.244 1.00 44.09 215 GLU A C 1
ATOM 1577 O O . GLU A 1 215 ? -29.614 -33.123 -21.309 1.00 44.09 215 GLU A O 1
ATOM 1582 N N . SER A 1 216 ? -29.800 -31.595 -19.700 1.00 43.81 216 SER A N 1
ATOM 1583 C CA . SER A 1 216 ? -28.670 -30.809 -20.215 1.00 43.81 216 SER A CA 1
ATOM 1584 C C . SER A 1 216 ? -27.362 -31.248 -19.541 1.00 43.81 216 SER A C 1
ATOM 1586 O O . SER A 1 216 ? -27.229 -31.08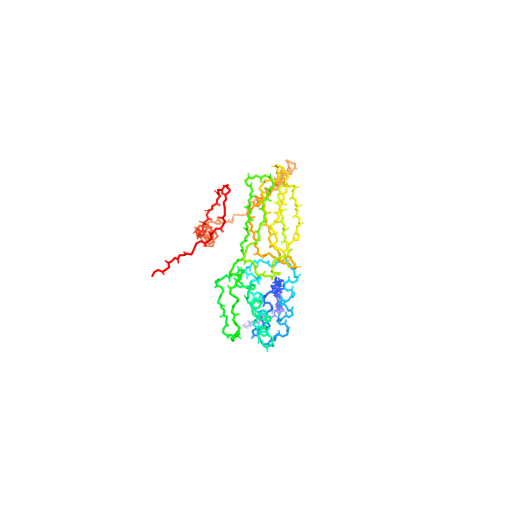8 -18.323 1.00 43.81 216 SER A O 1
ATOM 1588 N N . PRO A 1 217 ? -26.345 -31.711 -20.299 1.00 51.22 217 PRO A N 1
ATOM 1589 C CA . PRO A 1 217 ? -25.018 -32.045 -19.764 1.00 51.22 217 PRO A CA 1
ATOM 1590 C C . PRO A 1 217 ? -24.331 -30.871 -19.047 1.00 51.22 217 PRO A C 1
ATOM 1592 O O . PRO A 1 217 ? -23.396 -31.067 -18.275 1.00 51.22 217 PRO A O 1
ATOM 1595 N N . TRP A 1 218 ? -24.803 -29.645 -19.286 1.00 40.41 218 TRP A N 1
ATOM 1596 C CA . TRP A 1 218 ? -24.269 -28.412 -18.715 1.00 40.41 218 TRP A CA 1
ATOM 1597 C C . TRP A 1 218 ? -24.852 -28.063 -17.339 1.00 40.41 218 TRP A C 1
ATOM 1599 O O . TRP A 1 218 ? -24.265 -27.250 -16.628 1.00 40.41 218 TRP A O 1
ATOM 1609 N N . PHE A 1 219 ? -25.952 -28.696 -16.912 1.00 47.53 219 PHE A N 1
ATOM 1610 C CA . PHE A 1 219 ? -26.547 -28.444 -15.591 1.00 47.53 219 PHE A CA 1
ATOM 1611 C C . PHE A 1 219 ? -25.612 -28.890 -14.450 1.00 47.53 219 PHE A C 1
ATOM 1613 O O . PHE A 1 219 ? -25.455 -28.195 -13.446 1.00 47.53 219 PHE A O 1
ATOM 1620 N N . TRP A 1 220 ? -24.881 -29.993 -14.646 1.00 40.03 220 TRP A N 1
ATOM 1621 C CA . TRP A 1 220 ? -23.866 -30.459 -13.694 1.00 40.03 220 TRP A CA 1
ATOM 1622 C C . TRP A 1 220 ? -22.586 -29.618 -13.683 1.00 40.03 220 TRP A C 1
ATOM 1624 O O . TRP A 1 220 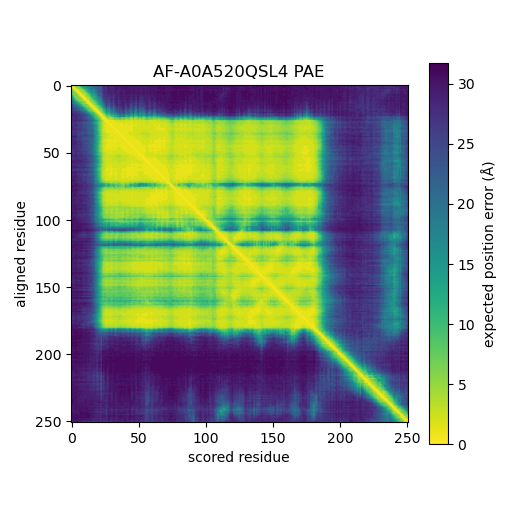? -21.863 -29.655 -12.692 1.00 40.03 220 TRP A O 1
ATOM 1634 N N . VAL A 1 221 ? -22.316 -28.815 -14.717 1.00 51.81 221 VAL A N 1
ATOM 1635 C CA . VAL A 1 221 ? -21.173 -27.884 -14.701 1.00 51.81 221 VAL A CA 1
ATOM 1636 C C . VAL A 1 221 ? -21.441 -26.725 -13.733 1.00 51.81 221 VAL A C 1
ATOM 1638 O O . VAL A 1 221 ? -20.532 -26.303 -13.024 1.00 51.81 221 VAL A O 1
ATOM 1641 N N . GLY A 1 222 ? -22.695 -26.270 -13.618 1.00 42.81 222 GLY A N 1
ATOM 1642 C CA . GLY A 1 222 ? -23.094 -25.250 -12.640 1.00 42.81 222 GLY A CA 1
ATOM 1643 C C . GLY A 1 222 ? -23.141 -25.768 -11.198 1.00 42.81 222 GLY A C 1
ATOM 1644 O O . GLY A 1 222 ? -22.668 -25.097 -10.285 1.00 42.81 222 GLY A O 1
ATOM 1645 N N . VAL A 1 223 ? -23.652 -26.985 -10.982 1.00 41.66 223 VAL A N 1
ATOM 1646 C CA . VAL A 1 223 ? -23.749 -27.588 -9.635 1.00 41.66 223 VAL A CA 1
ATOM 1647 C C . VAL A 1 223 ? -22.401 -28.154 -9.156 1.00 41.66 223 VAL A C 1
ATOM 1649 O O . VAL A 1 223 ? -22.082 -28.083 -7.970 1.00 41.66 223 VAL A O 1
ATOM 1652 N N . GLY A 1 224 ? -21.560 -28.651 -10.068 1.00 30.44 224 GLY A N 1
ATOM 1653 C CA . GLY A 1 224 ? -20.229 -29.186 -9.761 1.00 30.44 224 GLY A CA 1
ATOM 1654 C C . GLY A 1 224 ? -19.197 -28.133 -9.343 1.00 30.44 224 GLY A C 1
ATOM 1655 O O . GLY A 1 224 ? -18.235 -28.474 -8.657 1.00 30.44 224 GLY A O 1
ATOM 1656 N N . LEU A 1 225 ? -19.408 -26.854 -9.679 1.00 32.53 225 LEU A N 1
ATOM 1657 C CA . LEU A 1 225 ? -18.500 -25.764 -9.296 1.00 32.53 225 LEU A CA 1
ATOM 1658 C C . LEU A 1 225 ? -18.784 -25.193 -7.892 1.00 32.53 225 LEU A C 1
ATOM 1660 O O . LEU A 1 225 ? -17.966 -24.453 -7.358 1.00 32.53 225 LEU A O 1
ATOM 1664 N N . VAL A 1 226 ? -19.906 -25.567 -7.261 1.00 33.97 226 VAL A N 1
ATOM 1665 C CA . VAL A 1 226 ? -20.268 -25.117 -5.900 1.00 33.97 226 VAL A CA 1
ATOM 1666 C C . VAL A 1 226 ? -19.722 -26.056 -4.808 1.00 33.97 226 VAL A C 1
ATOM 1668 O O . VAL A 1 226 ? -19.635 -25.664 -3.648 1.00 33.97 226 VAL A O 1
ATOM 1671 N N . VAL A 1 227 ? -19.285 -27.276 -5.152 1.00 32.94 227 VAL A N 1
ATOM 1672 C CA . VAL A 1 227 ? -18.863 -28.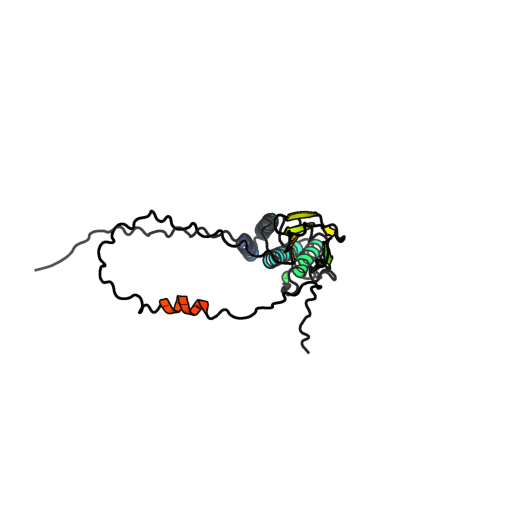298 -4.163 1.00 32.94 227 VAL A CA 1
ATOM 1673 C C . VAL A 1 227 ? -17.339 -28.522 -4.110 1.00 32.94 227 VAL A C 1
ATOM 1675 O O . VAL A 1 227 ? -16.845 -29.145 -3.174 1.00 32.94 227 VAL A O 1
ATOM 1678 N N . VAL A 1 228 ? -16.551 -27.946 -5.026 1.00 28.89 228 VAL A N 1
ATOM 1679 C CA . VAL A 1 228 ? -15.075 -28.038 -5.003 1.00 28.89 228 VAL A CA 1
ATOM 1680 C C . VAL A 1 228 ? -14.459 -26.649 -4.844 1.00 28.89 228 VAL A C 1
ATOM 1682 O O . VAL A 1 228 ? -13.935 -26.050 -5.774 1.00 28.89 228 VAL A O 1
ATOM 1685 N N . GLY A 1 229 ? -14.554 -26.134 -3.624 1.00 28.45 229 GLY A N 1
ATOM 1686 C CA . GLY A 1 229 ? -13.893 -24.907 -3.179 1.00 28.45 229 GLY A CA 1
ATOM 1687 C C . GLY A 1 229 ? -13.792 -24.847 -1.657 1.00 28.45 229 GLY A C 1
ATOM 1688 O O . GLY A 1 229 ? -13.886 -23.779 -1.065 1.00 28.45 229 GLY A O 1
ATOM 1689 N N . VAL A 1 230 ? -13.684 -26.012 -1.012 1.00 29.19 230 VAL A N 1
ATOM 1690 C CA . VAL A 1 230 ? -13.411 -26.134 0.422 1.00 29.19 230 VAL A CA 1
ATOM 1691 C C . VAL A 1 230 ? -11.899 -26.247 0.626 1.00 29.19 230 VAL A C 1
ATOM 1693 O O . VAL A 1 230 ? -11.252 -27.057 -0.032 1.00 29.19 230 VAL A O 1
ATOM 1696 N N . ALA A 1 231 ? -11.421 -25.490 1.623 1.00 26.64 231 ALA A N 1
ATOM 1697 C CA . ALA A 1 231 ? -10.086 -25.435 2.235 1.00 26.64 231 ALA A CA 1
ATOM 1698 C C . ALA A 1 231 ? -9.096 -24.478 1.539 1.00 26.64 231 ALA A C 1
ATOM 1700 O O . ALA A 1 231 ? -8.703 -24.688 0.404 1.00 26.64 231 ALA A O 1
ATOM 1701 N N . VAL A 1 232 ? -8.644 -23.392 2.174 1.00 26.00 232 VAL A N 1
ATOM 1702 C CA . VAL A 1 232 ? -8.195 -23.309 3.573 1.00 26.00 232 VAL A CA 1
ATOM 1703 C C . VAL A 1 232 ? -8.854 -22.138 4.311 1.00 26.00 232 VAL A C 1
ATOM 1705 O O . VAL A 1 232 ? -8.584 -20.971 4.044 1.00 26.00 232 VAL A O 1
ATOM 1708 N N . ALA A 1 233 ? -9.692 -22.473 5.291 1.00 29.20 233 ALA A N 1
ATOM 1709 C CA . ALA A 1 233 ? -10.066 -21.568 6.365 1.00 29.20 233 ALA A CA 1
ATOM 1710 C C . ALA A 1 233 ? -8.974 -21.627 7.441 1.00 29.20 233 ALA A C 1
ATOM 1712 O O . ALA A 1 233 ? -8.795 -22.667 8.073 1.00 29.20 233 ALA A O 1
ATOM 1713 N N . VAL A 1 234 ? -8.267 -20.521 7.676 1.00 28.03 234 VAL A N 1
ATOM 1714 C CA . VAL A 1 234 ? -7.627 -20.291 8.976 1.00 28.03 234 VAL A CA 1
ATOM 1715 C C . VAL A 1 234 ? -8.556 -19.369 9.750 1.00 28.03 234 VAL A C 1
ATOM 1717 O O . VAL A 1 234 ? -8.612 -18.164 9.524 1.00 28.03 234 VAL A O 1
ATOM 1720 N N . ALA A 1 235 ? -9.361 -19.981 10.613 1.00 29.25 235 ALA A N 1
ATOM 1721 C CA . ALA A 1 235 ? -10.108 -19.286 11.644 1.00 29.25 235 ALA A CA 1
ATOM 1722 C C . ALA A 1 235 ? -9.147 -18.879 12.761 1.00 29.25 235 ALA A C 1
ATOM 1724 O O . ALA A 1 235 ? -8.397 -19.734 13.205 1.00 29.25 235 ALA A O 1
ATOM 1725 N N . PHE A 1 236 ? -9.250 -17.647 13.264 1.00 30.38 236 PHE A N 1
ATOM 1726 C CA . PHE A 1 236 ? -9.186 -17.377 14.703 1.00 30.38 236 PHE A CA 1
ATOM 1727 C C . PHE A 1 236 ? -10.031 -16.139 15.018 1.00 30.38 236 PHE A C 1
ATOM 1729 O O . PHE A 1 236 ? -9.607 -14.999 14.878 1.00 30.38 236 PHE A O 1
ATOM 1736 N N . SER A 1 237 ? -11.274 -16.407 15.419 1.00 31.73 237 SER A N 1
ATOM 1737 C CA . SER A 1 237 ? -12.054 -15.530 16.284 1.00 31.73 237 SER A CA 1
ATOM 1738 C C . SER A 1 237 ? -11.745 -15.961 17.713 1.00 31.73 237 SER A C 1
ATOM 1740 O O . SER A 1 237 ? -12.220 -17.008 18.149 1.00 31.73 237 SER A O 1
ATOM 1742 N N . ALA A 1 238 ? -10.954 -15.171 18.428 1.00 28.66 238 ALA A N 1
ATOM 1743 C CA . ALA A 1 238 ? -10.922 -15.164 19.881 1.00 28.66 238 ALA A CA 1
ATOM 1744 C C . ALA A 1 238 ? -10.565 -13.740 20.315 1.00 28.66 238 ALA A C 1
ATOM 1746 O O . ALA A 1 238 ? -9.526 -13.210 19.939 1.00 28.66 238 ALA A O 1
ATOM 1747 N N . SER A 1 239 ? -11.501 -13.122 21.027 1.00 37.94 239 SER A N 1
ATOM 1748 C CA . SER A 1 239 ? -11.383 -11.861 21.759 1.00 37.94 239 SER A CA 1
ATOM 1749 C C . SER A 1 239 ? -9.992 -11.669 22.377 1.00 37.94 239 SER A C 1
ATOM 1751 O O . SER A 1 239 ? -9.591 -12.505 23.186 1.00 37.94 239 SER A O 1
ATOM 1753 N N . GLY A 1 240 ? -9.308 -10.589 21.984 1.00 40.25 240 GLY A N 1
ATOM 1754 C CA . GLY A 1 240 ? -8.007 -10.149 22.496 1.00 40.25 240 GLY A CA 1
ATOM 1755 C C . GLY A 1 240 ? -6.836 -11.089 22.188 1.00 40.25 240 GLY A C 1
ATOM 1756 O O . GLY A 1 240 ? -6.749 -12.155 22.785 1.00 40.25 240 GLY A O 1
ATOM 1757 N N . THR A 1 241 ? -5.909 -10.717 21.285 1.00 33.81 241 THR A N 1
ATOM 1758 C CA . THR A 1 241 ? -4.446 -10.999 21.366 1.00 33.81 241 THR A CA 1
ATOM 1759 C C . THR A 1 241 ? -3.667 -10.651 20.083 1.00 33.81 241 THR A C 1
ATOM 1761 O O . THR A 1 241 ? -4.139 -10.818 18.964 1.00 33.81 241 THR A O 1
ATOM 1764 N N . ARG A 1 242 ? -2.423 -10.186 20.293 1.00 35.59 242 ARG A N 1
ATOM 1765 C CA . ARG A 1 242 ? -1.326 -9.944 19.332 1.00 35.59 242 ARG A CA 1
ATOM 1766 C C . ARG A 1 242 ? -1.301 -10.884 18.117 1.00 35.59 242 ARG A C 1
ATOM 1768 O O . ARG A 1 242 ? -1.240 -12.101 18.268 1.00 35.59 242 ARG A O 1
ATOM 1775 N N . TYR A 1 243 ? -1.156 -10.305 16.928 1.00 37.25 243 TYR A N 1
ATOM 1776 C CA . TYR A 1 243 ? -0.899 -11.046 15.693 1.00 37.25 243 TYR A CA 1
ATOM 1777 C C . TYR A 1 243 ? 0.602 -11.332 15.518 1.00 37.25 243 TYR A C 1
ATOM 1779 O O . TYR A 1 243 ? 1.354 -10.489 15.035 1.00 37.25 243 TYR A O 1
ATOM 1787 N N . VAL A 1 244 ? 1.038 -12.543 15.873 1.00 36.34 244 VAL A N 1
ATOM 1788 C CA . VAL A 1 244 ? 2.337 -13.112 15.470 1.00 36.34 244 VAL A CA 1
ATOM 1789 C C . VAL A 1 244 ? 2.065 -14.103 14.337 1.00 36.34 244 VAL A C 1
ATOM 1791 O O . VAL A 1 244 ? 1.337 -15.070 14.538 1.00 36.34 244 VAL A O 1
ATOM 1794 N N . LEU A 1 245 ? 2.613 -13.867 13.140 1.00 32.69 245 LEU A N 1
ATOM 1795 C CA . LEU A 1 245 ? 2.715 -14.931 12.137 1.00 32.69 245 LEU A CA 1
ATOM 1796 C C . LEU A 1 245 ? 4.010 -15.690 12.413 1.00 32.69 245 LEU A C 1
ATOM 1798 O O . LEU A 1 245 ? 5.090 -15.134 12.234 1.00 32.69 245 LEU A O 1
ATOM 1802 N N . ASP A 1 246 ? 3.891 -16.930 12.869 1.00 28.41 246 ASP A N 1
ATOM 1803 C CA . ASP A 1 246 ? 5.020 -17.849 13.001 1.00 28.41 246 ASP A CA 1
ATOM 1804 C C . ASP A 1 246 ? 5.262 -18.557 11.654 1.00 28.41 246 ASP A C 1
ATOM 1806 O O . ASP A 1 246 ? 4.309 -18.931 10.962 1.00 28.41 246 ASP A O 1
ATOM 1810 N N . ALA A 1 247 ? 6.524 -18.721 11.256 1.00 33.00 247 ALA A N 1
ATOM 1811 C CA . ALA A 1 247 ? 6.902 -19.407 10.018 1.00 33.00 247 ALA A CA 1
ATOM 1812 C C . ALA A 1 247 ? 7.009 -20.929 10.247 1.00 33.00 247 ALA A C 1
ATOM 1814 O O . ALA A 1 247 ? 7.441 -21.352 11.322 1.00 33.00 247 ALA A O 1
ATOM 1815 N N . PRO A 1 248 ? 6.710 -21.795 9.256 1.00 31.70 248 PRO A N 1
ATOM 1816 C CA . PRO A 1 248 ? 7.091 -23.194 9.361 1.00 31.70 248 PRO A CA 1
ATOM 1817 C C . PRO A 1 248 ? 8.615 -23.308 9.241 1.00 31.70 248 PRO A C 1
ATOM 1819 O O . PRO A 1 248 ? 9.202 -23.036 8.194 1.00 31.70 248 PRO A O 1
ATOM 1822 N N . VAL A 1 249 ? 9.260 -23.739 10.325 1.00 36.56 249 VAL A N 1
ATOM 1823 C CA . VAL A 1 249 ? 10.649 -24.207 10.307 1.00 36.56 249 VAL A CA 1
ATOM 1824 C C . VAL A 1 249 ? 10.716 -25.442 9.410 1.00 36.56 249 VAL A C 1
ATOM 1826 O O . VAL A 1 249 ? 10.291 -26.527 9.808 1.00 36.56 249 VAL A O 1
ATOM 1829 N N . ILE A 1 250 ? 11.261 -25.291 8.205 1.00 32.84 250 ILE A N 1
ATOM 1830 C CA . ILE A 1 250 ? 11.730 -26.434 7.420 1.00 32.84 250 ILE A CA 1
ATOM 1831 C C . ILE A 1 250 ? 13.107 -26.806 7.985 1.00 32.84 250 ILE A C 1
ATOM 1833 O O . ILE A 1 250 ? 14.048 -26.017 7.907 1.00 32.84 250 ILE A O 1
ATOM 1837 N N . ARG A 1 251 ? 13.182 -27.976 8.628 1.00 36.72 251 ARG A N 1
ATOM 1838 C CA . ARG A 1 251 ? 14.443 -28.679 8.913 1.00 36.72 251 ARG A CA 1
ATOM 1839 C C . ARG A 1 251 ? 14.919 -29.424 7.678 1.00 36.72 251 ARG A C 1
ATOM 1841 O O . ARG A 1 251 ? 14.045 -29.966 6.968 1.00 36.72 251 ARG A O 1
#

pLDDT: mean 71.01, std 24.02, range [26.0, 96.81]

Secondary structure (DSSP, 8-state):
-------------------------HHHHHHHHHHTT-HHHHHHHHHHHHHTT---HHHHHHHHHHHHHHHHTT-HHHHHHHHHHHHHH-TT----GGGTT-PPPSS-SS-EEEEE-SSSSEEEEEESPPTTT--EEEEEETTEEEEEE-SSS-EEE---GGGPSPEEEEE-TTS-EEEEES-PPPPPP-PPPPPPTT-PPPPPPP------TT--TTHHHHHHTSSS----------SS-----------